Protein AF-A0A3L9YUA4-F1 (afdb_monomer_lite)

Sequence (294 aa):
MTDGPEWPVLHFYLPLYLSSWDAHRQKPPLPSLWTVECVGAMRSTSVVPQFPRMLATTQEGWMIDSESAQEAAKAVQEVAKATQSAIDASREAGGFLAKYLDGPLTQMSALLEDRLKYARSIRLVRLQHRFRQEVQALGTQVPIQPLPVNFAISALEEGSLEDDDELQDLWARLLANTVDASSGVAPRRAHISMIRDMSRMDALIFEAIYGVPDVPSGKAIVTYELPGKAYRADGLEAAEVPEPSEEIVLSLSNLERIGAVAFGSTWSGAEVFKFANKTTAGRELMKAIKRRSI

Foldseek 3Di:
DDDDDDDDDDDDDDDDDDDDDDDDDDDDDDDDDDDDDDDDDDDDDDDDDDDDDDDDDDPPDPPVPVVVVVVVVVVVVVVVVQVVVLVVLLVVLLVVLVVQADDDSVVLSVVSCVLCVPQSSVLLSVLVVLLVVQLVLVPDPFQFHHDYSVLLSLLSSLLSNDPDPLLVLLSSLLVNLCRGPVLPADRDPLLSVLSSLADPQLSLQLCQLLVEDDDPVQFWWFQQCPPPHIDGCVVPDLVRHDDHDPVSVVSQVSCVVSPQWDFDADPVRHTRPRTIGGGPSNVSSCSSRPRRDD

Secondary structure (DSSP, 8-state):
---PPPPP------------------PPPPPP---------------PPPPPP------------HHHHHHHHHHHHHHHHHHHHHHHHHHHHHHHHTTTB-S-HHHHHHHHHHHHTTS-HHHHHHHHHHHHHHHHHT-TTPPBPPBPHHHHHHHHHHHHH---HHHHHHHHHHHHHHHBTTS-PPP-HHHHHHHHT--HHHHHHHHHHHHSPP-TT-PPEE-TTTTT--EE-TT--TTTSPPPPHHHHHHHHHHHHTTSEEEEE-TTS-EEEEEEEE-HHHHHHHHHHPPPP-

pLDDT: mean 72.48, std 24.66, range [28.56, 98.62]

Radius of gyration: 31.35 Å; chains: 1; bounding box: 74×129×55 Å

Structure (mmCIF, N/CA/C/O backbone):
data_AF-A0A3L9YUA4-F1
#
_entry.id   AF-A0A3L9YUA4-F1
#
loop_
_atom_site.group_PDB
_atom_site.id
_atom_site.type_symbol
_atom_site.label_atom_id
_atom_site.label_alt_id
_atom_site.label_comp_id
_atom_site.label_asym_id
_atom_site.label_entity_id
_atom_site.label_seq_id
_atom_site.pdbx_PDB_ins_code
_atom_site.Cartn_x
_atom_site.Cartn_y
_atom_site.Cartn_z
_atom_site.occupancy
_atom_site.B_iso_or_equiv
_atom_site.auth_seq_id
_atom_site.auth_comp_id
_atom_site.auth_asym_id
_atom_site.auth_atom_id
_atom_site.pdbx_PDB_model_num
ATOM 1 N N . MET A 1 1 ? 18.645 -59.429 -0.103 1.00 46.09 1 MET A N 1
ATOM 2 C CA . MET A 1 1 ? 19.477 -58.523 -0.918 1.00 46.09 1 MET A CA 1
ATOM 3 C C . MET A 1 1 ? 18.688 -57.243 -1.054 1.00 46.09 1 MET A C 1
ATOM 5 O O . MET A 1 1 ? 17.647 -57.245 -1.692 1.00 46.09 1 MET A O 1
ATOM 9 N N . THR A 1 2 ? 19.063 -56.256 -0.253 1.00 40.38 2 THR A N 1
ATOM 10 C CA . THR A 1 2 ? 18.333 -55.010 -0.012 1.00 40.38 2 THR A CA 1
ATOM 11 C C . THR A 1 2 ? 19.093 -53.881 -0.692 1.00 40.38 2 THR A C 1
ATOM 13 O O . THR A 1 2 ? 20.134 -53.477 -0.179 1.00 40.38 2 THR A O 1
ATOM 16 N N . ASP A 1 3 ? 18.574 -53.394 -1.815 1.00 48.88 3 ASP A N 1
ATOM 17 C CA . ASP A 1 3 ? 19.078 -52.195 -2.483 1.00 48.88 3 ASP A CA 1
ATOM 18 C C . ASP A 1 3 ? 18.305 -50.985 -1.949 1.00 48.88 3 ASP A C 1
ATOM 20 O O . ASP A 1 3 ? 17.120 -50.797 -2.234 1.00 48.88 3 ASP A O 1
ATOM 24 N N . GLY A 1 4 ? 18.967 -50.209 -1.091 1.00 46.03 4 GLY A N 1
ATOM 25 C CA . GLY A 1 4 ? 18.509 -48.894 -0.652 1.00 46.03 4 GLY A CA 1
ATOM 26 C C . GLY A 1 4 ? 19.091 -47.799 -1.555 1.00 46.03 4 GLY A C 1
ATOM 27 O O . GLY A 1 4 ? 20.197 -47.971 -2.064 1.00 46.03 4 GLY A O 1
ATOM 28 N N . PRO A 1 5 ? 18.384 -46.677 -1.770 1.00 54.69 5 PRO A N 1
ATOM 29 C CA . PRO A 1 5 ? 18.876 -45.604 -2.623 1.00 54.69 5 PRO A CA 1
ATOM 30 C C . PRO A 1 5 ? 19.924 -44.741 -1.904 1.00 54.69 5 PRO A C 1
ATOM 32 O O . PRO A 1 5 ? 19.688 -44.212 -0.815 1.00 54.69 5 PRO A O 1
ATOM 35 N N . GLU A 1 6 ? 21.077 -44.595 -2.555 1.00 42.69 6 GLU A N 1
ATOM 36 C CA . GLU A 1 6 ? 22.160 -43.676 -2.207 1.00 42.69 6 GLU A CA 1
ATOM 37 C C . GLU A 1 6 ? 21.712 -42.216 -2.405 1.00 42.69 6 GLU A C 1
ATOM 39 O O . GLU A 1 6 ? 21.288 -41.820 -3.491 1.00 42.69 6 GLU A O 1
ATOM 44 N N . TRP A 1 7 ? 21.819 -41.400 -1.355 1.00 41.84 7 TRP A N 1
ATOM 45 C CA . TRP A 1 7 ? 21.652 -39.946 -1.434 1.00 41.84 7 TRP A CA 1
ATOM 46 C C . TRP A 1 7 ? 23.029 -39.279 -1.570 1.00 41.84 7 TRP A C 1
ATOM 48 O O . TRP A 1 7 ? 23.915 -39.575 -0.763 1.00 41.84 7 TRP A O 1
ATOM 58 N N . PRO A 1 8 ? 23.240 -38.360 -2.528 1.00 46.00 8 PRO A N 1
ATOM 59 C CA . PRO A 1 8 ? 24.508 -37.659 -2.651 1.00 46.00 8 PRO A CA 1
ATOM 60 C C . PRO A 1 8 ? 24.669 -36.589 -1.562 1.00 46.00 8 PRO A C 1
ATOM 62 O O . PRO A 1 8 ? 23.795 -35.757 -1.316 1.00 46.00 8 PRO A O 1
ATOM 65 N N . VAL A 1 9 ? 25.840 -36.625 -0.929 1.00 36.47 9 VAL A N 1
ATOM 66 C CA . VAL A 1 9 ? 26.338 -35.692 0.084 1.00 36.47 9 VAL A CA 1
ATOM 67 C C . VAL A 1 9 ? 26.533 -34.306 -0.541 1.00 36.47 9 VAL A C 1
ATOM 69 O O . VAL A 1 9 ? 27.437 -34.099 -1.349 1.00 36.47 9 VAL A O 1
ATOM 72 N N . LEU A 1 10 ? 25.699 -33.336 -0.160 1.00 31.31 10 LEU A N 1
ATOM 73 C CA . LEU A 1 10 ? 25.903 -31.923 -0.487 1.00 31.31 10 LEU A CA 1
ATOM 74 C C . LEU A 1 10 ? 26.900 -31.309 0.505 1.00 31.31 10 LEU A C 1
ATOM 76 O O . LEU A 1 10 ? 26.581 -31.055 1.666 1.00 31.31 10 LEU A O 1
ATOM 80 N N . HIS A 1 11 ? 28.120 -31.064 0.030 1.00 37.97 11 HIS A N 1
ATOM 81 C CA . HIS A 1 11 ? 29.124 -30.278 0.738 1.00 37.97 11 HIS A CA 1
ATOM 82 C C . HIS A 1 11 ? 28.725 -28.795 0.752 1.00 37.97 11 HIS A C 1
ATOM 84 O O . HIS A 1 11 ? 28.743 -28.118 -0.274 1.00 37.97 11 HIS A O 1
ATOM 90 N N . PHE A 1 12 ? 28.397 -28.284 1.938 1.00 28.97 12 PHE A N 1
ATOM 91 C CA . PHE A 1 12 ? 28.263 -26.855 2.210 1.00 28.97 12 PHE A CA 1
ATOM 92 C C . PHE A 1 12 ? 29.645 -26.185 2.176 1.00 28.97 12 PHE A C 1
ATOM 94 O O . PHE A 1 12 ? 30.474 -26.423 3.052 1.00 28.97 12 PHE A O 1
ATOM 101 N N . TYR A 1 13 ? 29.880 -25.319 1.189 1.00 31.84 13 TYR A N 1
ATOM 102 C CA . TYR A 1 13 ? 30.984 -24.358 1.199 1.00 31.84 13 TYR A CA 1
ATOM 103 C C . TYR A 1 13 ? 30.470 -23.010 1.722 1.00 31.84 13 TYR A C 1
ATOM 105 O O . TYR A 1 13 ? 29.781 -22.272 1.023 1.00 31.84 13 TYR A O 1
ATOM 113 N N . LEU A 1 14 ? 30.807 -22.707 2.975 1.00 29.69 14 LEU A N 1
ATOM 114 C CA . LEU A 1 14 ? 30.705 -21.387 3.599 1.00 29.69 14 LEU A CA 1
ATOM 115 C C . LEU A 1 14 ? 32.092 -20.729 3.533 1.00 29.69 14 LEU A C 1
ATOM 117 O O . LEU A 1 14 ? 33.033 -21.302 4.087 1.00 29.69 14 LEU A O 1
ATOM 121 N N . PRO A 1 15 ? 32.261 -19.535 2.942 1.00 42.12 15 PRO A N 1
ATOM 122 C CA . PRO A 1 15 ? 33.457 -18.745 3.176 1.00 42.12 15 PRO A CA 1
ATOM 123 C C . PRO A 1 15 ? 33.267 -17.872 4.419 1.00 42.12 15 PRO A C 1
ATOM 125 O O . PRO A 1 15 ? 32.437 -16.965 4.463 1.00 42.12 15 PRO A O 1
ATOM 128 N N . LEU A 1 16 ? 34.092 -18.164 5.421 1.00 34.19 16 LEU A N 1
ATOM 129 C CA . LEU A 1 16 ? 34.500 -17.256 6.486 1.00 34.19 16 LEU A CA 1
ATOM 130 C C . LEU A 1 16 ? 35.050 -15.952 5.885 1.00 34.19 16 LEU A C 1
ATOM 132 O O . LEU A 1 16 ? 36.036 -15.988 5.155 1.00 34.19 16 LEU A O 1
ATOM 136 N N . TYR A 1 17 ? 34.478 -14.807 6.257 1.00 33.66 17 TYR A N 1
ATOM 137 C CA . TYR A 1 17 ? 35.175 -13.520 6.192 1.00 33.66 17 TYR A CA 1
ATOM 138 C C . TYR A 1 17 ? 34.967 -12.768 7.510 1.00 33.66 17 TYR A C 1
ATOM 140 O O . TYR A 1 17 ? 34.009 -12.028 7.711 1.00 33.66 17 TYR A O 1
ATOM 148 N N . LEU A 1 18 ? 35.895 -13.015 8.432 1.00 31.95 18 LEU A N 1
ATOM 149 C CA . LEU A 1 18 ? 36.160 -12.233 9.633 1.00 31.95 18 LEU A CA 1
ATOM 150 C C . LEU A 1 18 ? 37.676 -12.025 9.675 1.00 31.95 18 LEU A C 1
ATOM 152 O O . LEU A 1 18 ? 38.386 -12.936 10.079 1.00 31.95 18 LEU A O 1
ATOM 156 N N . SER A 1 19 ? 38.159 -10.856 9.246 1.00 33.22 19 SER A N 1
ATOM 157 C CA . SER A 1 19 ? 39.359 -10.200 9.800 1.00 33.22 19 SER A CA 1
ATOM 158 C C . SER A 1 19 ? 39.699 -8.922 9.023 1.00 33.22 19 SER A C 1
ATOM 160 O O . SER A 1 19 ? 40.232 -9.000 7.922 1.00 33.22 19 SER A O 1
ATOM 162 N N . SER A 1 20 ? 39.453 -7.758 9.623 1.00 33.34 20 SER A N 1
ATOM 163 C CA . SER A 1 20 ? 40.496 -6.742 9.847 1.00 33.34 20 SER A CA 1
ATOM 164 C C . SER A 1 20 ? 39.894 -5.544 10.583 1.00 33.34 20 SER A C 1
ATOM 166 O O . SER A 1 20 ? 39.144 -4.747 10.022 1.00 33.34 20 SER A O 1
ATOM 168 N N . TRP A 1 21 ? 40.226 -5.467 11.866 1.00 34.72 21 TRP A N 1
ATOM 169 C CA . TRP A 1 21 ? 40.155 -4.273 12.694 1.00 34.72 21 TRP A CA 1
ATOM 170 C C . TRP A 1 21 ? 41.206 -3.230 12.267 1.00 34.72 21 TRP A C 1
ATOM 172 O O . TRP A 1 21 ? 42.283 -3.592 11.802 1.00 34.72 21 TRP A O 1
ATOM 182 N N . ASP A 1 22 ? 40.868 -1.968 12.541 1.00 35.94 22 ASP A N 1
ATOM 183 C CA . ASP A 1 22 ? 41.728 -0.824 12.879 1.00 35.94 22 ASP A CA 1
ATOM 184 C C . ASP A 1 22 ? 42.828 -0.342 11.914 1.00 35.94 22 ASP A C 1
ATOM 186 O O . ASP A 1 22 ? 43.962 -0.805 11.956 1.00 35.94 22 ASP A O 1
ATOM 190 N N . ALA A 1 23 ? 42.548 0.769 11.217 1.00 37.62 23 ALA A N 1
ATOM 191 C CA . ALA A 1 23 ? 43.435 1.942 11.183 1.00 37.62 23 ALA A CA 1
ATOM 192 C C . ALA A 1 23 ? 42.708 3.181 10.615 1.00 37.62 23 ALA A C 1
ATOM 194 O O . ALA A 1 23 ? 41.961 3.086 9.650 1.00 37.62 23 ALA A O 1
ATOM 195 N N . HIS A 1 24 ? 43.009 4.351 11.192 1.00 35.06 24 HIS A N 1
ATOM 196 C CA . HIS A 1 24 ? 42.630 5.716 10.778 1.00 35.06 24 HIS A CA 1
ATOM 197 C C . HIS A 1 24 ? 41.310 6.308 11.305 1.00 35.06 24 HIS A C 1
ATOM 199 O O . HIS A 1 24 ? 40.392 6.663 10.573 1.00 35.06 24 HIS A O 1
ATOM 205 N N . ARG A 1 25 ? 41.312 6.604 12.613 1.00 36.91 25 ARG A N 1
ATOM 206 C CA . ARG A 1 25 ? 40.636 7.796 13.150 1.00 36.91 25 ARG A CA 1
ATOM 207 C C . ARG A 1 25 ? 41.447 9.048 12.794 1.00 36.91 25 ARG A C 1
ATOM 209 O O . ARG A 1 25 ? 42.519 9.255 13.357 1.00 36.91 25 ARG A O 1
ATOM 216 N N . GLN A 1 26 ? 40.902 9.924 11.957 1.00 41.56 26 GLN A N 1
ATOM 217 C CA . GLN A 1 26 ? 41.213 11.356 11.978 1.00 41.56 26 GLN A CA 1
ATOM 218 C C . GLN A 1 26 ? 39.897 12.114 12.165 1.00 41.56 26 GLN A C 1
ATOM 220 O O . GLN A 1 26 ? 39.004 12.057 11.326 1.00 41.56 26 GLN A O 1
ATOM 225 N N . LYS A 1 27 ? 39.750 12.761 13.327 1.00 42.50 27 LYS A N 1
ATOM 226 C CA . LYS A 1 27 ? 38.631 13.661 13.626 1.00 42.50 27 LYS A CA 1
ATOM 227 C C . LYS A 1 27 ? 38.870 14.992 12.897 1.00 42.50 27 LYS A C 1
ATOM 229 O O . LYS A 1 27 ? 39.965 15.533 13.055 1.00 42.50 27 LYS A O 1
ATOM 234 N N . PRO A 1 28 ? 37.893 15.551 12.168 1.00 52.03 28 PRO A N 1
ATOM 235 C CA . PRO A 1 28 ? 37.999 16.920 11.679 1.00 52.03 28 PRO A CA 1
ATOM 236 C C . PRO A 1 28 ? 37.838 17.930 12.837 1.00 52.03 28 PRO A C 1
ATOM 238 O O . PRO A 1 28 ? 37.145 17.632 13.817 1.00 52.03 28 PRO A O 1
ATOM 241 N N . PRO A 1 29 ? 38.477 19.112 12.758 1.00 49.66 29 PRO A N 1
ATOM 242 C CA . PRO A 1 29 ? 38.375 20.145 13.781 1.00 49.66 29 PRO A CA 1
ATOM 243 C C . PRO A 1 29 ? 37.014 20.856 13.722 1.00 49.66 29 PRO A C 1
ATOM 245 O O . PRO A 1 29 ? 36.466 21.104 12.650 1.00 49.66 29 PRO A O 1
ATOM 248 N N . LEU A 1 30 ? 36.483 21.195 14.898 1.00 41.34 30 LEU A N 1
ATOM 249 C CA . LEU A 1 30 ? 35.296 22.037 15.066 1.00 41.34 30 LEU A CA 1
ATOM 250 C C . LEU A 1 30 ? 35.597 23.475 14.602 1.00 41.34 30 LEU A C 1
ATOM 252 O O . LEU A 1 30 ? 36.628 24.017 15.008 1.00 41.34 30 LEU A O 1
ATOM 256 N N . PRO A 1 31 ? 34.713 24.130 13.826 1.00 42.62 31 PRO A N 1
ATOM 257 C CA . PRO A 1 31 ? 34.852 25.546 13.538 1.00 42.62 31 PRO A CA 1
ATOM 258 C C . PRO A 1 31 ? 34.371 26.403 14.713 1.00 42.62 31 PRO A C 1
ATOM 260 O O . PRO A 1 31 ? 33.298 26.201 15.284 1.00 42.62 31 PRO A O 1
ATOM 263 N N . SER A 1 32 ? 35.213 27.372 15.051 1.00 42.38 32 SER A N 1
ATOM 264 C CA . SER A 1 32 ? 35.021 28.414 16.047 1.00 42.38 32 SER A CA 1
ATOM 265 C C . SER A 1 32 ? 33.935 29.421 15.663 1.00 42.38 32 SER A C 1
ATOM 267 O O . SER A 1 32 ? 33.800 29.819 14.507 1.00 42.38 32 SER A O 1
ATOM 269 N N . LEU A 1 33 ? 33.237 29.858 16.708 1.00 30.78 33 LEU A N 1
ATOM 270 C CA . LEU A 1 33 ? 32.364 31.020 16.844 1.00 30.78 33 LEU A CA 1
ATOM 271 C C . LEU A 1 33 ? 32.731 32.213 15.943 1.00 30.78 33 LEU A C 1
ATOM 273 O O . LEU A 1 33 ? 33.839 32.739 16.027 1.00 30.78 33 LEU A O 1
ATOM 277 N N . TRP A 1 34 ? 31.741 32.698 15.191 1.00 33.19 34 TRP A N 1
ATOM 278 C CA . TRP A 1 34 ? 31.674 34.076 14.710 1.00 33.19 34 TRP A CA 1
ATOM 279 C C . TRP A 1 34 ? 30.457 34.765 15.327 1.00 33.19 34 TRP A C 1
ATOM 281 O O . TRP A 1 34 ? 29.312 34.374 15.115 1.00 33.19 34 TRP A O 1
ATOM 291 N N . THR A 1 35 ? 30.751 35.790 16.115 1.00 35.25 35 THR A N 1
ATOM 292 C CA . THR A 1 35 ? 29.876 36.883 16.541 1.00 35.25 35 THR A CA 1
ATOM 293 C C . THR A 1 35 ? 29.859 37.982 15.479 1.00 35.25 35 THR A C 1
ATOM 295 O O . THR A 1 35 ? 30.933 38.435 15.094 1.00 35.25 35 THR A O 1
ATOM 298 N N . VAL A 1 36 ? 28.669 38.451 15.091 1.00 35.06 36 VAL A N 1
ATOM 299 C CA . VAL A 1 36 ? 28.359 39.779 14.507 1.00 35.06 36 VAL A CA 1
ATOM 300 C C . VAL A 1 36 ? 26.915 40.074 14.974 1.00 35.06 36 VAL A C 1
ATOM 302 O O . VAL A 1 36 ? 26.052 39.218 14.803 1.00 35.06 36 VAL A O 1
ATOM 305 N N . GLU A 1 37 ? 26.674 41.032 15.884 1.00 30.61 37 GLU A N 1
ATOM 306 C CA . GLU A 1 37 ? 26.203 42.413 15.598 1.00 30.61 37 GLU A CA 1
ATOM 307 C C . GLU A 1 37 ? 24.999 42.445 14.617 1.00 30.61 37 GLU A C 1
ATOM 309 O O . GLU A 1 37 ? 25.023 41.789 13.590 1.00 30.61 37 GLU A O 1
ATOM 314 N N . CYS A 1 38 ? 23.892 43.177 14.777 1.00 29.09 38 CYS A N 1
ATOM 315 C CA . CYS A 1 38 ? 23.591 44.379 15.545 1.00 29.09 38 CYS A CA 1
ATOM 316 C C . CYS A 1 38 ? 22.083 44.732 15.373 1.00 29.09 38 CYS A C 1
ATOM 318 O O . CYS A 1 38 ? 21.523 44.447 14.320 1.00 29.09 38 CYS A O 1
ATOM 320 N N . VAL A 1 39 ? 21.508 45.468 16.346 1.00 32.38 39 VAL A N 1
ATOM 321 C CA . VAL A 1 39 ? 20.426 46.491 16.204 1.00 32.38 39 VAL A CA 1
ATOM 322 C C . VAL A 1 39 ? 18.988 45.997 15.889 1.00 32.38 39 VAL A C 1
ATOM 324 O O . VAL A 1 39 ? 18.762 45.217 14.985 1.00 32.38 39 VAL A O 1
ATOM 327 N N . GLY A 1 40 ? 17.914 46.448 16.547 1.00 33.66 40 GLY A N 1
ATOM 328 C CA . GLY A 1 40 ? 17.774 47.473 17.573 1.00 33.66 40 GLY A CA 1
ATOM 329 C C . GLY A 1 40 ? 16.312 47.695 17.995 1.00 33.66 40 GLY A C 1
ATOM 330 O O . GLY A 1 40 ? 15.373 47.474 17.241 1.00 33.66 40 GLY A O 1
ATOM 331 N N . ALA A 1 41 ? 16.189 48.119 19.251 1.00 34.44 41 ALA A N 1
ATOM 332 C CA . ALA A 1 41 ? 15.201 49.007 19.861 1.00 34.44 41 ALA A CA 1
ATOM 333 C C . ALA A 1 41 ? 13.820 49.213 19.196 1.00 34.44 41 ALA A C 1
ATOM 335 O O . ALA A 1 41 ? 13.701 49.912 18.194 1.00 34.44 41 ALA A O 1
ATOM 336 N N . MET A 1 42 ? 12.756 48.867 19.929 1.00 32.09 42 MET A N 1
ATOM 337 C CA . MET A 1 42 ? 11.555 49.708 19.966 1.00 32.09 42 MET A CA 1
ATOM 338 C C . MET A 1 42 ? 11.195 50.045 21.409 1.00 32.09 42 MET A C 1
ATOM 340 O O . MET A 1 42 ? 10.937 49.185 22.248 1.00 32.09 42 MET A O 1
ATOM 344 N N . ARG A 1 43 ? 11.278 51.348 21.684 1.00 37.62 43 ARG A N 1
ATOM 345 C CA . ARG A 1 43 ? 10.997 51.993 22.957 1.00 37.62 43 ARG A CA 1
ATOM 346 C C . ARG A 1 43 ? 9.497 52.195 23.133 1.00 37.62 43 ARG A C 1
ATOM 348 O O . 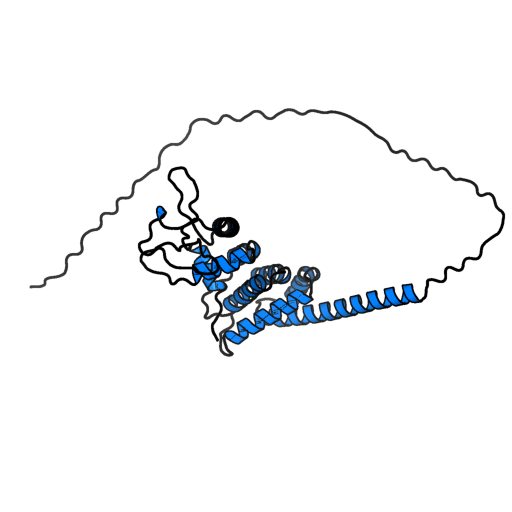ARG A 1 43 ? 8.793 52.602 22.217 1.00 37.62 43 ARG A O 1
ATOM 355 N N . SER A 1 44 ? 9.089 52.022 24.382 1.00 39.19 44 SER A N 1
ATOM 356 C CA . SER A 1 44 ? 7.967 52.694 25.028 1.00 39.19 44 SER A CA 1
ATOM 357 C C . SER A 1 44 ? 8.007 54.207 24.780 1.00 39.19 44 SER A C 1
ATOM 359 O O . SER A 1 44 ? 8.983 54.853 25.166 1.00 39.19 44 SER A O 1
ATOM 361 N N . THR A 1 45 ? 6.913 54.773 24.273 1.00 39.22 45 THR A N 1
ATOM 362 C CA . THR A 1 45 ? 6.512 56.155 24.569 1.00 39.22 45 THR A CA 1
ATOM 363 C C . THR A 1 45 ? 4.993 56.261 24.584 1.00 39.22 45 THR A C 1
ATOM 365 O O . THR A 1 45 ? 4.326 56.158 23.558 1.00 39.22 45 THR A O 1
ATOM 368 N N . SER A 1 46 ? 4.473 56.492 25.784 1.00 40.59 46 SER A N 1
ATOM 369 C CA . SER A 1 46 ? 3.167 57.067 26.073 1.00 40.59 46 SER A CA 1
ATOM 370 C C . SER A 1 46 ? 3.050 58.463 25.461 1.00 40.59 46 SER A C 1
ATOM 372 O O . SER A 1 46 ? 3.807 59.357 25.839 1.00 40.59 46 SER A O 1
ATOM 374 N N . VAL A 1 47 ? 2.079 58.674 24.575 1.00 42.19 47 VAL A N 1
ATOM 375 C CA . VAL A 1 47 ? 1.618 60.014 24.198 1.00 42.19 47 VAL A CA 1
ATOM 376 C C . VAL A 1 47 ? 0.095 59.997 24.157 1.00 42.19 47 VAL A C 1
ATOM 378 O O . VAL A 1 47 ? -0.516 59.306 23.349 1.00 42.19 47 VAL A O 1
ATOM 381 N N . VAL A 1 48 ? -0.493 60.754 25.078 1.00 45.78 48 VAL A N 1
ATOM 382 C CA . VAL A 1 48 ? -1.906 61.135 25.116 1.00 45.78 48 VAL A CA 1
ATOM 383 C C . VAL A 1 48 ? -2.097 62.309 24.153 1.00 45.78 48 VAL A C 1
ATOM 385 O O . VAL A 1 48 ? -1.404 63.313 24.326 1.00 45.78 48 VAL A O 1
ATOM 388 N N . PRO A 1 49 ? -3.045 62.260 23.202 1.00 42.91 49 PRO A N 1
ATOM 389 C CA . PRO A 1 49 ? -3.521 63.463 22.536 1.00 42.91 49 PRO A CA 1
ATOM 390 C C . PRO A 1 49 ? -4.882 63.889 23.093 1.00 42.91 49 PRO A C 1
ATOM 392 O O . PRO A 1 49 ? -5.830 63.110 23.183 1.00 42.91 49 PRO A O 1
ATOM 395 N N . GLN A 1 50 ? -4.947 65.165 23.459 1.00 41.06 50 GLN A N 1
ATOM 396 C CA . GLN A 1 50 ? -6.150 65.902 23.819 1.00 41.06 50 GLN A CA 1
ATOM 397 C C . GLN A 1 50 ? -7.142 65.958 22.648 1.00 41.06 50 GLN A C 1
ATOM 399 O O . GLN A 1 50 ? -6.778 66.277 21.519 1.00 41.06 50 GLN A O 1
ATOM 404 N N . PHE A 1 51 ? -8.414 65.711 22.959 1.00 31.27 51 PHE A N 1
ATOM 405 C CA . PHE A 1 51 ? -9.562 65.989 22.097 1.00 31.27 51 PHE A CA 1
ATOM 406 C C . PHE A 1 51 ? -9.816 67.497 21.963 1.00 31.27 51 PHE A C 1
ATOM 408 O O . PHE A 1 51 ? -9.919 68.183 22.984 1.00 31.27 51 PHE A O 1
ATOM 415 N N . PRO A 1 52 ? -10.125 67.984 20.752 1.00 48.50 52 PRO A N 1
ATOM 416 C CA . PRO A 1 52 ? -11.031 69.104 20.561 1.00 48.50 52 PRO A CA 1
ATOM 417 C C . PRO A 1 52 ? -12.443 68.596 20.233 1.00 48.50 52 PRO A C 1
ATOM 419 O O . PRO A 1 52 ? -12.651 67.735 19.380 1.00 48.50 52 PRO A O 1
ATOM 422 N N . ARG A 1 53 ? -13.419 69.158 20.947 1.00 39.25 53 ARG A N 1
ATOM 423 C CA . ARG A 1 53 ? -14.862 69.060 20.694 1.00 39.25 53 ARG A CA 1
ATOM 424 C C . ARG A 1 53 ? -15.251 69.836 19.426 1.00 39.25 53 ARG A C 1
ATOM 426 O O . ARG A 1 53 ? -14.645 70.868 19.159 1.00 39.25 53 ARG A O 1
ATOM 433 N N . MET A 1 54 ? -16.401 69.430 18.860 1.00 35.19 54 MET A N 1
ATOM 434 C CA . MET A 1 54 ? -17.328 70.186 17.984 1.00 35.19 54 MET A CA 1
ATOM 435 C C . MET A 1 54 ? -16.973 70.210 16.477 1.00 35.19 54 MET A C 1
ATOM 437 O O . MET A 1 54 ? -15.857 70.558 16.136 1.00 35.19 54 MET A O 1
ATOM 441 N N . LEU A 1 55 ? -17.838 69.872 15.502 1.00 35.75 55 LEU A N 1
ATOM 442 C CA . LEU A 1 55 ? -19.308 69.759 15.409 1.00 35.75 55 LEU A CA 1
ATOM 443 C C . LEU A 1 55 ? -19.732 68.836 14.239 1.00 35.75 55 LEU A C 1
ATOM 445 O O . LEU A 1 55 ? -19.088 68.857 13.201 1.00 35.75 55 LEU A O 1
ATOM 449 N N . ALA A 1 56 ? -20.875 68.164 14.439 1.00 41.38 56 ALA A N 1
ATOM 450 C CA . ALA A 1 56 ? -21.968 67.832 13.505 1.00 41.38 56 ALA A CA 1
ATOM 451 C C . ALA A 1 56 ? -21.708 67.131 12.149 1.00 41.38 56 ALA A C 1
ATOM 453 O O . ALA A 1 56 ? -20.800 67.474 11.401 1.00 41.38 56 ALA A O 1
ATOM 454 N N . THR A 1 57 ? -22.699 66.297 11.778 1.00 39.75 57 THR A N 1
ATOM 455 C CA . THR A 1 57 ? -22.893 65.550 10.506 1.00 39.75 57 THR A CA 1
ATOM 456 C C . THR A 1 57 ? -22.087 64.240 10.490 1.00 39.75 57 THR A C 1
ATOM 458 O O . THR A 1 57 ? -20.879 64.277 10.629 1.00 39.75 57 THR A O 1
ATOM 461 N N . THR A 1 58 ? -22.640 63.025 10.455 1.00 38.22 58 THR A N 1
ATOM 462 C CA . THR A 1 58 ? -23.862 62.500 9.829 1.00 38.22 58 THR A CA 1
ATOM 463 C C . THR A 1 58 ? -24.318 61.280 10.641 1.00 38.22 58 THR A C 1
ATOM 465 O O . THR A 1 58 ? -23.502 60.470 11.074 1.00 38.22 58 THR A O 1
ATOM 468 N N . GLN A 1 59 ? -25.621 61.147 10.870 1.00 41.09 59 GLN A N 1
ATOM 469 C CA . GLN A 1 59 ? -26.229 59.985 11.511 1.00 41.09 59 GLN A CA 1
ATOM 470 C C . GLN A 1 59 ? -26.347 58.855 10.473 1.00 41.09 59 GLN A C 1
ATOM 472 O O . GLN A 1 59 ? -27.426 58.603 9.949 1.00 41.09 59 GLN A O 1
ATOM 477 N N . GLU A 1 60 ? -25.233 58.205 10.129 1.00 35.69 60 GLU A N 1
ATOM 478 C CA . GLU A 1 60 ? -25.268 56.932 9.403 1.00 35.69 60 GLU A CA 1
ATOM 479 C C . GLU A 1 60 ? -25.519 55.827 10.425 1.00 35.69 60 GLU A C 1
ATOM 481 O O . GLU A 1 60 ? -24.647 55.419 11.196 1.00 35.69 60 GLU A O 1
ATOM 486 N N . GLY A 1 61 ? -26.785 55.418 10.497 1.00 36.91 61 GLY A N 1
ATOM 487 C CA . GLY A 1 61 ? -27.181 54.237 11.233 1.00 36.91 61 GLY A CA 1
ATOM 488 C C . GLY A 1 61 ? -26.372 53.052 10.727 1.00 36.91 61 GLY A C 1
ATOM 489 O O . GLY A 1 61 ? -26.465 52.691 9.558 1.00 36.91 61 GLY A O 1
ATOM 490 N N . TRP A 1 62 ? -25.618 52.427 11.628 1.00 39.84 62 TRP A N 1
ATOM 491 C CA . TRP A 1 62 ? -25.117 51.070 11.451 1.00 39.84 62 TRP A CA 1
ATOM 492 C C . TRP A 1 62 ? -26.315 50.123 11.525 1.00 39.84 62 TRP A C 1
ATOM 494 O O . TRP A 1 62 ? -26.536 49.415 12.506 1.00 39.84 62 TRP A O 1
ATOM 504 N N . MET A 1 63 ? -27.148 50.178 10.490 1.00 38.59 63 MET A N 1
ATOM 505 C CA . MET A 1 63 ? -28.028 49.093 10.124 1.00 38.59 63 MET A CA 1
ATOM 506 C C . MET A 1 63 ? -27.067 48.005 9.659 1.00 38.59 63 MET A C 1
ATOM 508 O O . MET A 1 63 ? -26.533 48.065 8.558 1.00 38.59 63 MET A O 1
ATOM 512 N N . ILE A 1 64 ? -26.735 47.072 10.554 1.00 45.62 64 ILE A N 1
ATOM 513 C CA . ILE A 1 64 ? -26.185 45.788 10.126 1.00 45.62 64 ILE A CA 1
ATOM 514 C C . ILE A 1 64 ? -27.221 45.272 9.136 1.00 45.62 64 ILE A C 1
ATOM 516 O O . ILE A 1 64 ? -28.339 44.964 9.558 1.00 45.62 64 ILE A O 1
ATOM 520 N N . ASP A 1 65 ? -26.893 45.292 7.841 1.00 47.06 65 ASP A N 1
ATOM 521 C CA . ASP A 1 65 ? -27.797 44.838 6.793 1.00 47.06 65 ASP A CA 1
ATOM 522 C C . ASP A 1 65 ? -28.315 43.474 7.220 1.00 47.06 65 ASP A C 1
ATOM 524 O O . ASP A 1 65 ? -27.543 42.527 7.400 1.00 47.06 65 ASP A O 1
ATOM 528 N N . SER A 1 66 ? -29.621 43.397 7.474 1.00 52.91 66 SER A N 1
ATOM 529 C CA . SER A 1 66 ? -30.248 42.185 8.002 1.00 52.91 66 SER A CA 1
ATOM 530 C C . SER A 1 66 ? -30.025 40.986 7.075 1.00 52.91 66 SER A C 1
ATOM 532 O O . SER A 1 66 ? -30.029 39.855 7.547 1.00 52.91 66 SER A O 1
ATOM 534 N N . GLU A 1 67 ? -29.721 41.236 5.797 1.00 53.97 67 GLU A N 1
ATOM 535 C CA . GLU A 1 67 ? -29.250 40.244 4.831 1.00 53.97 67 GLU A CA 1
ATOM 536 C C . GLU A 1 67 ? -27.860 39.698 5.186 1.00 53.97 67 GLU A C 1
ATOM 538 O O . GLU A 1 67 ? -27.716 38.487 5.300 1.00 53.97 67 GLU A O 1
ATOM 543 N N . SER A 1 68 ? -26.865 40.541 5.494 1.00 46.44 68 SER A N 1
ATOM 544 C CA . SER A 1 68 ? -25.528 40.086 5.925 1.00 46.44 68 SER A CA 1
ATOM 545 C C . SER A 1 68 ? -25.566 39.290 7.240 1.00 46.44 68 SER A C 1
ATOM 547 O O . SER A 1 68 ? -24.866 38.287 7.395 1.00 46.44 68 SER A O 1
ATOM 549 N N . ALA A 1 69 ? -26.448 39.674 8.170 1.00 41.25 69 ALA A N 1
ATOM 550 C CA . ALA A 1 69 ? -26.678 38.938 9.412 1.00 41.25 69 ALA A CA 1
ATOM 551 C C . ALA A 1 69 ? -27.435 37.615 9.179 1.00 41.25 69 ALA A C 1
ATOM 553 O O . ALA A 1 69 ? -27.143 36.617 9.839 1.00 41.25 69 ALA A O 1
ATOM 554 N N . GLN A 1 70 ? -28.378 37.575 8.231 1.00 46.78 70 GLN A N 1
ATOM 555 C CA . GLN A 1 70 ? -29.095 36.355 7.846 1.00 46.78 70 GLN A CA 1
ATOM 556 C C . GLN A 1 70 ? -28.218 35.384 7.050 1.00 46.78 70 GLN A C 1
ATOM 558 O O . GLN A 1 70 ? -28.333 34.174 7.236 1.00 46.78 70 GLN A O 1
ATOM 563 N N . GLU A 1 71 ? -27.328 35.880 6.194 1.00 46.94 71 GLU A N 1
ATOM 564 C CA . GLU A 1 71 ? -26.364 35.064 5.456 1.00 46.94 71 GLU A CA 1
ATOM 565 C C . GLU A 1 71 ? -25.298 34.484 6.386 1.00 46.94 71 GLU A C 1
ATOM 567 O O . GLU A 1 71 ? -25.020 33.285 6.323 1.00 46.94 71 GLU A O 1
ATOM 572 N N . ALA A 1 72 ? -24.793 35.276 7.339 1.00 32.31 72 ALA A N 1
ATOM 573 C CA . ALA A 1 72 ? -23.921 34.780 8.400 1.00 32.31 72 ALA A CA 1
ATOM 574 C C . ALA A 1 72 ? -24.631 33.735 9.281 1.00 32.31 72 ALA A C 1
ATOM 576 O O . ALA A 1 72 ? -24.048 32.699 9.599 1.00 32.31 72 ALA A O 1
ATOM 577 N N . ALA A 1 73 ? -25.906 33.947 9.627 1.00 32.06 73 ALA A N 1
ATOM 578 C CA . ALA A 1 73 ? -26.694 32.981 10.392 1.00 32.06 73 ALA A CA 1
ATOM 579 C C . ALA A 1 73 ? -26.953 31.678 9.614 1.00 32.06 73 ALA A C 1
ATOM 581 O O . ALA A 1 73 ? -26.871 30.604 10.205 1.00 32.06 73 ALA A O 1
ATOM 582 N N . LYS A 1 74 ? -27.197 31.739 8.297 1.00 39.06 74 LYS A N 1
ATOM 583 C CA . LYS A 1 74 ? -27.316 30.551 7.429 1.00 39.06 74 LYS A CA 1
ATOM 584 C C . LYS A 1 74 ? -25.989 29.806 7.301 1.00 39.06 74 LYS A C 1
ATOM 586 O O . LYS A 1 74 ? -25.976 28.584 7.411 1.00 39.06 74 LYS A O 1
ATOM 591 N N . ALA A 1 75 ? -24.874 30.520 7.148 1.00 30.95 75 ALA A N 1
ATOM 592 C CA . ALA A 1 75 ? -23.543 29.919 7.119 1.00 30.95 75 ALA A CA 1
ATOM 593 C C . ALA A 1 75 ? -23.202 29.235 8.455 1.00 30.95 75 ALA A C 1
ATOM 595 O O . ALA A 1 75 ? -22.741 28.097 8.464 1.00 30.95 75 ALA A O 1
ATOM 596 N N . VAL A 1 76 ? -23.513 29.868 9.591 1.00 28.73 76 VAL A N 1
ATOM 597 C CA . VAL A 1 76 ? -23.346 29.277 10.930 1.00 28.73 76 VAL A CA 1
ATOM 598 C C . VAL A 1 76 ? -24.306 28.106 11.156 1.00 28.73 76 VAL A C 1
ATOM 600 O O . VAL A 1 76 ? -23.920 27.129 11.786 1.00 28.73 76 VAL A O 1
ATOM 603 N N . GLN A 1 77 ? -25.526 28.147 10.617 1.00 29.06 77 GLN A N 1
ATOM 604 C CA . GLN A 1 77 ? -26.501 27.059 10.719 1.00 29.06 77 GLN A CA 1
ATOM 605 C C . GLN A 1 77 ? -26.094 25.834 9.887 1.00 29.06 77 GLN A C 1
ATOM 607 O O . GLN A 1 77 ? -26.255 24.707 10.354 1.00 29.06 77 GLN A O 1
ATOM 612 N N . GLU A 1 78 ? -25.528 26.026 8.695 1.00 38.34 78 GLU A N 1
ATOM 613 C CA . GLU A 1 78 ? -24.979 24.935 7.881 1.00 38.34 78 GLU A CA 1
ATOM 614 C C . GLU A 1 78 ? -23.676 24.382 8.480 1.00 38.34 78 GLU A C 1
ATOM 616 O O . GLU A 1 78 ? -23.495 23.166 8.536 1.00 38.34 78 GLU A O 1
ATOM 621 N N . VAL A 1 79 ? -22.828 25.235 9.069 1.00 30.41 79 VAL A N 1
ATOM 622 C CA . VAL A 1 79 ? -21.670 24.802 9.871 1.00 30.41 79 VAL A CA 1
ATOM 623 C C . VAL A 1 79 ? -22.115 24.053 11.134 1.00 30.41 79 VAL A C 1
ATOM 625 O O . VAL A 1 79 ? -21.507 23.046 11.487 1.00 30.41 79 VAL A O 1
ATOM 628 N N . ALA A 1 80 ? -23.203 24.459 11.791 1.00 28.56 80 ALA A N 1
ATOM 629 C CA . ALA A 1 80 ? -23.749 23.785 12.969 1.00 28.56 80 ALA A CA 1
ATOM 630 C C . ALA A 1 80 ? -24.398 22.435 12.623 1.00 28.56 80 ALA A C 1
ATOM 632 O O . ALA A 1 80 ? -24.200 21.469 13.355 1.00 28.56 80 ALA A O 1
ATOM 633 N N . LYS A 1 81 ? -25.101 22.316 11.486 1.00 39.62 81 LYS A N 1
ATOM 634 C CA . LYS A 1 81 ? -25.609 21.028 10.973 1.00 39.62 81 LYS A CA 1
ATOM 635 C C . LYS A 1 81 ? -24.479 20.102 10.531 1.00 39.62 81 LYS A C 1
ATOM 637 O O . LYS A 1 81 ? -24.543 18.905 10.808 1.00 39.62 81 LYS A O 1
ATOM 642 N N . ALA A 1 82 ? -23.437 20.640 9.897 1.00 35.88 82 ALA A N 1
ATOM 643 C CA . ALA A 1 82 ? -22.234 19.888 9.557 1.00 35.88 82 ALA A CA 1
ATOM 644 C C . ALA A 1 82 ? -21.488 19.433 10.821 1.00 35.88 82 ALA A C 1
ATOM 646 O O . ALA A 1 82 ? -21.024 18.301 10.871 1.00 35.88 82 ALA A O 1
ATOM 647 N N . THR A 1 83 ? -21.448 20.264 11.868 1.00 32.84 83 THR A N 1
ATOM 648 C CA . THR A 1 83 ? -20.848 19.930 13.171 1.00 32.84 83 THR A CA 1
ATOM 649 C C . THR A 1 83 ? -21.673 18.881 13.918 1.00 32.84 83 THR A C 1
ATOM 651 O O . THR A 1 83 ? -21.111 17.926 14.440 1.00 32.84 83 THR A O 1
ATOM 654 N N . GLN A 1 84 ? -23.003 18.987 13.916 1.00 40.28 84 GLN A N 1
ATOM 655 C CA . GLN A 1 84 ? -23.885 17.986 14.520 1.00 40.28 84 GLN A CA 1
ATOM 656 C C . GLN A 1 84 ? -23.789 16.644 13.780 1.00 40.28 84 GLN A C 1
ATOM 658 O O . GLN A 1 84 ? -23.574 15.612 14.407 1.00 40.28 84 GLN A O 1
ATOM 663 N N . SER A 1 85 ? -23.822 16.668 12.443 1.00 52.47 85 SER A N 1
ATOM 664 C CA . SER A 1 85 ? -23.627 15.467 11.617 1.00 52.47 85 SER A CA 1
ATOM 665 C C . SER A 1 85 ? -22.229 14.875 11.807 1.00 52.47 85 SER A C 1
ATOM 667 O O . SER A 1 85 ? -22.073 13.661 11.794 1.00 52.47 85 SER A O 1
ATOM 669 N N . ALA A 1 86 ? -21.212 15.714 12.031 1.00 39.50 86 ALA A N 1
ATOM 670 C CA . ALA A 1 86 ? -19.853 15.283 12.341 1.00 39.50 86 ALA A CA 1
ATOM 671 C C . ALA A 1 86 ? -19.747 14.588 13.704 1.00 39.50 86 ALA A C 1
ATOM 673 O O . ALA A 1 86 ? -19.020 13.601 13.826 1.00 39.50 86 ALA A O 1
ATOM 674 N N . ILE A 1 87 ? -20.464 15.088 14.711 1.00 48.88 87 ILE A N 1
ATOM 675 C CA . ILE A 1 87 ? -20.515 14.502 16.055 1.00 48.88 87 ILE A CA 1
ATOM 676 C C . ILE A 1 87 ? -21.261 13.165 16.015 1.00 48.88 87 ILE A C 1
ATOM 678 O O . ILE A 1 87 ? -20.768 12.174 16.553 1.00 48.88 87 ILE A O 1
ATOM 682 N N . ASP A 1 88 ? -22.399 13.105 15.322 1.00 55.53 88 ASP A N 1
ATOM 683 C CA . ASP A 1 88 ? -23.197 11.882 15.195 1.00 55.53 88 ASP A CA 1
ATOM 684 C C . ASP A 1 88 ? -22.457 10.808 14.376 1.00 55.53 88 ASP A C 1
ATOM 686 O O . ASP A 1 88 ? -22.388 9.652 14.794 1.00 55.53 88 ASP A O 1
ATOM 690 N N . ALA A 1 89 ? -21.786 11.206 13.290 1.00 51.91 89 ALA A N 1
ATOM 691 C CA . ALA A 1 89 ? -20.888 10.355 12.509 1.00 51.91 89 ALA A CA 1
ATOM 692 C C . ALA A 1 89 ? -19.719 9.803 13.334 1.00 51.91 89 ALA A C 1
ATOM 694 O O . ALA A 1 89 ? -19.423 8.611 13.281 1.00 51.91 89 ALA A O 1
ATOM 695 N N . SER A 1 90 ? -19.059 10.657 14.122 1.00 51.62 90 SER A N 1
ATOM 696 C CA . SER A 1 90 ? -17.944 10.248 14.986 1.00 51.62 90 SER A CA 1
ATOM 697 C C . SER A 1 90 ? -18.405 9.276 16.074 1.00 51.62 90 SER A C 1
ATOM 699 O O . SER A 1 90 ? -17.711 8.304 16.374 1.00 51.62 90 SER A O 1
ATOM 701 N N . ARG A 1 91 ? -19.606 9.483 16.629 1.00 60.09 91 ARG A N 1
ATOM 702 C CA . ARG A 1 91 ? -20.208 8.586 17.623 1.00 60.09 91 ARG A CA 1
ATOM 703 C C . ARG A 1 91 ? -20.613 7.239 17.006 1.00 60.09 91 ARG A C 1
ATOM 705 O O . ARG A 1 91 ? -20.368 6.203 17.625 1.00 60.09 91 ARG A O 1
ATOM 712 N N . GLU A 1 92 ? -21.166 7.225 15.791 1.00 60.59 92 GLU A N 1
ATOM 713 C CA . GLU A 1 92 ? -21.488 5.989 15.056 1.00 60.59 92 GLU A CA 1
ATOM 714 C C . GLU A 1 92 ? -20.219 5.220 14.641 1.00 60.59 92 GLU A C 1
ATOM 716 O O . GLU A 1 92 ? -20.154 3.995 14.782 1.00 60.59 92 GLU A O 1
ATOM 721 N N . ALA A 1 93 ? -19.183 5.923 14.177 1.00 55.69 93 ALA A N 1
ATOM 722 C CA . ALA A 1 93 ? -17.877 5.347 13.866 1.00 55.69 93 ALA A CA 1
ATOM 723 C C . ALA A 1 93 ? -17.212 4.747 15.113 1.00 55.69 93 ALA A C 1
ATOM 725 O O . ALA A 1 93 ? -16.808 3.583 15.093 1.00 55.69 93 ALA A O 1
ATOM 726 N N . GLY A 1 94 ? -17.181 5.488 16.224 1.00 60.41 94 GLY A N 1
ATOM 727 C CA . GLY A 1 94 ? -16.627 5.023 17.497 1.00 60.41 94 GLY A CA 1
ATOM 728 C C . GLY A 1 94 ? -17.354 3.795 18.056 1.00 60.41 94 GLY A C 1
ATOM 729 O O . GLY A 1 94 ? -16.712 2.811 18.425 1.00 60.41 94 GLY A O 1
ATOM 730 N N . GLY A 1 95 ? -18.693 3.797 18.051 1.00 65.25 95 GLY A N 1
ATOM 731 C CA . GLY A 1 95 ? -19.500 2.660 18.516 1.00 65.25 95 GLY A CA 1
ATOM 732 C C . GLY A 1 95 ? -19.398 1.414 17.628 1.00 65.25 95 GLY A C 1
ATOM 733 O O . GLY A 1 95 ? -19.587 0.290 18.091 1.00 65.25 95 GLY A O 1
ATOM 734 N N . PHE A 1 96 ? -19.075 1.589 16.351 1.00 64.56 96 PHE A N 1
ATOM 735 C CA . PHE A 1 96 ? -18.831 0.487 15.430 1.00 64.56 96 PHE A CA 1
ATOM 736 C C . PHE A 1 96 ? -17.446 -0.137 15.636 1.00 64.56 96 PHE A C 1
ATOM 738 O O . PHE A 1 96 ? -17.333 -1.358 15.727 1.00 64.56 96 PHE A O 1
ATOM 745 N N . LEU A 1 97 ? -16.408 0.691 15.769 1.00 65.00 97 LEU A N 1
ATOM 746 C CA . LEU A 1 97 ? -15.031 0.244 15.990 1.00 65.00 97 LEU A CA 1
ATOM 747 C C . LEU A 1 97 ? -14.844 -0.447 17.340 1.00 65.00 97 LEU A C 1
ATOM 749 O O . LEU A 1 97 ? -14.081 -1.400 17.436 1.00 65.00 97 LEU A O 1
ATOM 753 N N . ALA A 1 98 ? -15.615 -0.044 18.349 1.00 67.56 98 ALA A N 1
ATOM 754 C CA . ALA A 1 98 ? -15.703 -0.709 19.646 1.00 67.56 98 ALA A CA 1
ATOM 755 C C . ALA A 1 98 ? -15.946 -2.232 19.573 1.00 67.56 98 ALA A C 1
ATOM 757 O O . ALA A 1 98 ? -15.579 -2.950 20.495 1.00 67.56 98 ALA A O 1
ATOM 758 N N . LYS A 1 99 ? -16.556 -2.739 18.493 1.00 70.56 99 LYS A N 1
ATOM 759 C CA . LYS A 1 99 ? -16.804 -4.179 18.299 1.00 70.56 99 LYS A CA 1
ATOM 760 C C . LYS A 1 99 ? -15.576 -4.947 17.803 1.00 70.56 99 LYS A C 1
ATOM 762 O O . LYS A 1 99 ? -15.544 -6.166 17.922 1.00 70.56 99 LYS A O 1
ATOM 767 N N . TYR A 1 100 ? -14.610 -4.241 17.218 1.00 68.25 100 TYR A N 1
ATOM 768 C CA . TYR A 1 100 ? -13.436 -4.807 16.552 1.00 68.25 100 TYR A CA 1
ATOM 769 C C . TYR A 1 100 ? -12.136 -4.509 17.294 1.00 68.25 100 TYR A C 1
ATOM 771 O O . TYR A 1 100 ? -11.074 -4.866 16.802 1.00 68.25 100 TYR A O 1
ATOM 779 N N . LEU A 1 101 ? -12.186 -3.825 18.433 1.00 69.94 101 LEU A N 1
ATOM 780 C CA . LEU A 1 101 ? -11.001 -3.402 19.166 1.00 69.94 101 LEU A CA 1
ATOM 781 C C . LEU A 1 101 ? -11.003 -3.991 20.571 1.00 69.94 101 LEU A C 1
ATOM 783 O O . LEU A 1 101 ? -12.042 -4.050 21.222 1.00 69.94 101 LEU A O 1
ATOM 787 N N . ASP A 1 102 ? -9.829 -4.416 21.029 1.00 62.59 102 ASP A N 1
ATOM 788 C CA . ASP A 1 102 ? -9.639 -4.969 22.369 1.00 62.59 102 ASP A CA 1
ATOM 789 C C . ASP A 1 102 ? -9.251 -3.844 23.348 1.00 62.59 102 ASP A C 1
ATOM 791 O O . ASP A 1 102 ? -8.185 -3.237 23.211 1.00 62.59 102 ASP A O 1
ATOM 795 N N . GLY A 1 103 ? -10.132 -3.508 24.300 1.00 63.69 103 GLY A N 1
ATOM 796 C CA . GLY A 1 103 ? -9.862 -2.497 25.333 1.00 63.69 103 GLY A CA 1
ATOM 797 C C . GLY A 1 103 ? -11.100 -1.852 25.988 1.00 63.69 103 GLY A C 1
ATOM 798 O O . GLY A 1 103 ? -12.231 -2.050 25.539 1.00 63.69 103 GLY A O 1
ATOM 799 N N . PRO A 1 104 ? -10.925 -1.064 27.074 1.00 64.00 104 PRO A N 1
ATOM 800 C CA . PRO A 1 104 ? -12.026 -0.379 27.752 1.00 64.00 104 PRO A CA 1
ATOM 801 C C . PRO A 1 104 ? -12.668 0.692 26.857 1.00 64.00 104 PRO A C 1
ATOM 803 O O . PRO A 1 104 ? -12.032 1.692 26.518 1.00 64.00 104 PRO A O 1
ATOM 806 N N . LEU A 1 105 ? -13.955 0.518 26.536 1.00 60.44 105 LEU A N 1
ATOM 807 C CA . LEU A 1 105 ? -14.725 1.373 25.616 1.00 60.44 105 LEU A CA 1
ATOM 808 C C . LEU A 1 105 ? -14.576 2.883 25.869 1.00 60.44 105 LEU A C 1
ATOM 810 O O . LEU A 1 105 ? -14.489 3.660 24.923 1.00 60.44 105 LEU A O 1
ATOM 814 N N . THR A 1 106 ? -14.516 3.299 27.135 1.00 61.25 106 THR A N 1
ATOM 815 C CA . THR A 1 106 ? -14.425 4.713 27.536 1.00 61.25 106 THR A CA 1
ATOM 816 C C . THR A 1 106 ? -13.063 5.346 27.255 1.00 61.25 106 THR A C 1
ATOM 818 O O . THR A 1 106 ? -12.994 6.525 26.918 1.00 61.25 106 THR A O 1
ATOM 821 N N . GLN A 1 107 ? -11.973 4.584 27.367 1.00 62.16 107 GLN A N 1
ATOM 822 C CA . GLN A 1 107 ? -10.626 5.078 27.050 1.00 62.16 107 GLN A CA 1
ATOM 823 C C . GLN A 1 107 ? -10.428 5.175 25.536 1.00 62.16 107 GLN A C 1
ATOM 825 O O . GLN A 1 107 ? -9.780 6.091 25.035 1.00 62.16 107 GLN A O 1
ATOM 830 N N . MET A 1 108 ? -11.043 4.246 24.808 1.00 60.41 108 MET A N 1
ATOM 831 C CA . MET A 1 108 ? -10.991 4.186 23.356 1.00 60.41 108 MET A CA 1
ATOM 832 C C . MET A 1 108 ? -11.776 5.312 22.693 1.00 60.41 108 MET A C 1
ATOM 834 O O . MET A 1 108 ? -11.272 5.926 21.757 1.00 60.41 108 MET A O 1
ATOM 838 N N . SER A 1 109 ? -12.979 5.618 23.189 1.00 61.66 109 SER A N 1
ATOM 839 C CA . SER A 1 109 ? -13.790 6.705 22.641 1.00 61.66 109 SER A CA 1
ATOM 840 C C . SER A 1 109 ? -13.113 8.062 22.807 1.00 61.66 109 SER A C 1
ATOM 842 O O . SER A 1 109 ? -13.114 8.833 21.861 1.00 61.66 109 SER A O 1
ATOM 844 N N . ALA A 1 110 ? -12.487 8.330 23.959 1.00 65.50 110 ALA A N 1
ATOM 845 C CA . ALA A 1 110 ? -11.790 9.594 24.203 1.00 65.50 110 ALA A CA 1
ATOM 846 C C . ALA A 1 110 ? -10.566 9.765 23.289 1.00 65.50 110 ALA A C 1
ATOM 848 O O . ALA A 1 110 ? -10.360 10.824 22.707 1.00 65.50 110 ALA A O 1
ATOM 849 N N . LEU A 1 111 ? -9.779 8.700 23.112 1.00 65.25 111 LEU A N 1
ATOM 850 C CA . LEU A 1 111 ? -8.583 8.750 22.276 1.00 65.25 111 LEU A CA 1
ATOM 851 C C . LEU A 1 111 ? -8.922 8.845 20.780 1.00 65.25 111 LEU A C 1
ATOM 853 O O . LEU A 1 111 ? -8.242 9.551 20.038 1.00 65.25 111 LEU A O 1
ATOM 857 N N . LEU A 1 112 ? -9.990 8.170 20.347 1.00 63.81 112 LEU A N 1
ATOM 858 C CA . LEU A 1 112 ? -10.534 8.320 19.000 1.00 63.81 112 LEU A CA 1
ATOM 859 C C . LEU A 1 112 ? -11.118 9.717 18.791 1.00 63.81 112 LEU A C 1
ATOM 861 O O . LEU A 1 112 ? -10.861 10.314 17.756 1.00 63.81 112 LEU A O 1
ATOM 865 N N . GLU A 1 113 ? -11.865 10.250 19.758 1.00 66.19 113 GLU A N 1
ATOM 866 C CA . GLU A 1 113 ? -12.458 11.584 19.667 1.00 66.19 113 GLU A CA 1
ATOM 867 C C . GLU A 1 113 ? -11.376 12.656 19.523 1.00 66.19 113 GLU A C 1
ATOM 869 O O . GLU A 1 113 ? -11.459 13.451 18.595 1.00 66.19 113 GLU A O 1
ATOM 874 N N . ASP A 1 114 ? -10.319 12.627 20.340 1.00 67.62 114 ASP A N 1
ATOM 875 C CA . ASP A 1 114 ? -9.223 13.604 20.274 1.00 67.62 114 ASP A CA 1
ATOM 876 C C . ASP A 1 114 ? -8.459 13.563 18.943 1.00 67.62 114 ASP A C 1
ATOM 878 O O . ASP A 1 114 ? -8.049 14.601 18.416 1.00 67.62 114 ASP A O 1
ATOM 882 N N . ARG A 1 115 ? -8.275 12.367 18.378 1.00 63.84 115 ARG A N 1
ATOM 883 C CA . ARG A 1 115 ? -7.527 12.160 17.133 1.00 63.84 115 ARG A CA 1
ATOM 884 C C . ARG A 1 115 ? -8.352 12.394 15.873 1.00 63.84 115 ARG A C 1
ATOM 886 O O . ARG A 1 115 ? -7.864 12.981 14.910 1.00 63.84 115 ARG A O 1
ATOM 893 N N . LEU A 1 116 ? -9.616 11.986 15.893 1.00 63.62 116 LEU A N 1
ATOM 894 C CA . LEU A 1 116 ? -10.533 12.111 14.764 1.00 63.62 116 LEU A CA 1
ATOM 895 C C . LEU A 1 116 ? -11.244 13.465 14.730 1.00 63.62 116 LEU A C 1
ATOM 897 O O . LEU A 1 116 ? -11.807 13.803 13.694 1.00 63.62 116 LEU A O 1
ATOM 901 N N . LYS A 1 117 ? -11.159 14.289 15.787 1.00 64.94 117 LYS A N 1
ATOM 902 C CA . LYS A 1 117 ? -11.679 15.672 15.791 1.00 64.94 117 LYS A CA 1
ATOM 903 C C . LYS A 1 117 ? -11.150 16.521 14.635 1.00 64.94 117 LYS A C 1
ATOM 905 O O . LYS A 1 117 ? -11.807 17.470 14.215 1.00 64.94 117 LYS A O 1
ATOM 910 N N . TYR A 1 118 ? -9.955 16.185 14.151 1.00 57.78 118 TYR A N 1
ATOM 911 C CA . TYR A 1 118 ? -9.288 16.854 13.038 1.00 57.78 118 TYR A CA 1
ATOM 912 C C . TYR A 1 118 ? -9.507 16.160 11.690 1.00 57.78 118 TYR A C 1
ATOM 914 O O . TYR A 1 118 ? -9.339 16.796 10.648 1.00 57.78 118 TYR A O 1
ATOM 922 N N . ALA A 1 119 ? -9.922 14.890 11.686 1.00 57.06 119 ALA A N 1
ATOM 923 C CA . ALA A 1 119 ? -10.351 14.227 10.467 1.00 57.06 119 ALA A CA 1
ATOM 924 C C . ALA A 1 119 ? -11.664 14.868 9.999 1.00 57.06 119 ALA A C 1
ATOM 926 O O . ALA A 1 119 ? -12.589 15.081 10.784 1.00 57.06 119 ALA A O 1
ATOM 927 N N . ARG A 1 120 ? -11.778 15.181 8.703 1.00 64.56 120 ARG A N 1
ATOM 928 C CA . ARG A 1 120 ? -13.059 15.611 8.124 1.00 64.56 120 ARG A CA 1
ATOM 929 C C . ARG A 1 120 ? -14.055 14.470 8.324 1.00 64.56 120 ARG A C 1
ATOM 931 O O . ARG A 1 120 ? -14.007 13.486 7.594 1.00 64.56 120 ARG A O 1
ATOM 938 N N . SER A 1 121 ? -14.947 14.604 9.300 1.00 66.38 121 SER A N 1
ATOM 939 C CA . SER A 1 121 ? -15.927 13.595 9.733 1.00 66.38 121 SER A CA 1
ATOM 940 C C . SER A 1 121 ? -16.653 12.881 8.586 1.00 66.38 121 SER A C 1
ATOM 942 O O . SER A 1 121 ? -16.874 11.676 8.646 1.00 66.38 121 SER A O 1
ATOM 944 N N . ILE A 1 122 ? -16.944 13.594 7.496 1.00 71.06 122 ILE A N 1
ATOM 945 C CA . ILE A 1 122 ? -17.560 13.052 6.275 1.00 71.06 122 ILE A CA 1
ATOM 946 C C . ILE A 1 122 ? -16.712 11.929 5.649 1.00 71.06 122 ILE A C 1
ATOM 948 O O . ILE A 1 122 ? -17.242 10.910 5.211 1.00 71.06 122 ILE A O 1
ATOM 952 N N . ARG A 1 123 ? -15.385 12.079 5.620 1.00 78.12 123 ARG A N 1
ATOM 953 C CA . ARG A 1 123 ? -14.474 11.091 5.019 1.00 78.12 123 ARG A CA 1
ATOM 954 C C . ARG A 1 123 ? -14.320 9.849 5.872 1.00 78.12 123 ARG A C 1
ATOM 956 O O . ARG A 1 123 ? -14.190 8.759 5.322 1.00 78.12 123 ARG A 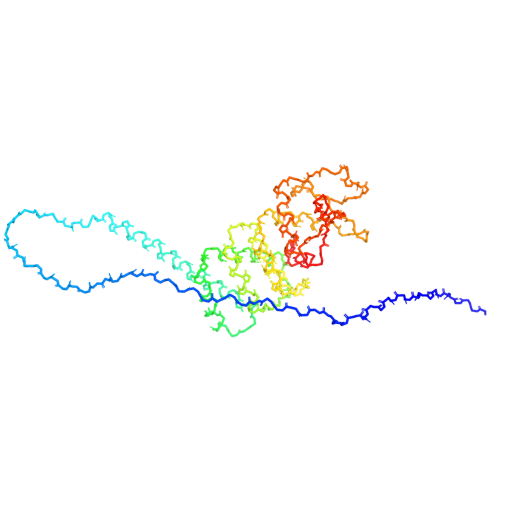O 1
ATOM 963 N N . LEU A 1 124 ? -14.383 10.006 7.192 1.00 80.81 124 LEU A N 1
ATOM 964 C CA . LEU A 1 124 ? -14.405 8.874 8.108 1.00 80.81 124 LEU A CA 1
ATOM 965 C C . LEU A 1 124 ? -15.671 8.030 7.904 1.00 80.81 124 LEU A C 1
ATOM 967 O O . LEU A 1 124 ? -15.576 6.808 7.864 1.00 80.81 124 LEU A O 1
ATOM 971 N N . VAL A 1 125 ? -16.833 8.662 7.691 1.00 82.00 125 VAL A N 1
ATOM 972 C CA . VAL A 1 125 ? -18.076 7.947 7.337 1.00 82.00 125 VAL A CA 1
ATOM 973 C C . VAL A 1 125 ? -17.921 7.198 6.015 1.00 82.00 125 VAL A C 1
ATOM 975 O O . VAL A 1 125 ? -18.323 6.039 5.919 1.00 82.00 125 VAL A O 1
ATOM 978 N N . ARG A 1 126 ? -17.299 7.820 5.003 1.00 86.56 126 ARG A N 1
ATOM 979 C CA . ARG A 1 126 ? -17.016 7.174 3.708 1.00 86.56 126 ARG A CA 1
ATOM 980 C C . ARG A 1 126 ? -16.117 5.943 3.879 1.00 86.56 126 ARG A C 1
ATOM 982 O O . ARG A 1 126 ? -16.470 4.867 3.398 1.00 86.56 126 ARG A O 1
ATOM 989 N N . LEU A 1 127 ? -15.019 6.068 4.631 1.00 87.12 127 LEU A N 1
ATOM 990 C CA . LEU A 1 127 ? -14.125 4.950 4.950 1.00 87.12 127 LEU A CA 1
ATOM 991 C C . LEU A 1 127 ? -14.862 3.847 5.721 1.00 87.12 127 LEU A C 1
ATOM 993 O O . LEU A 1 127 ? -14.731 2.671 5.392 1.00 87.12 127 LEU A O 1
ATOM 997 N N . GLN A 1 128 ? -15.678 4.215 6.712 1.00 85.94 128 GLN A N 1
ATOM 998 C CA . GLN A 1 128 ? -16.488 3.269 7.475 1.00 85.94 128 GLN A CA 1
ATOM 999 C C . GLN A 1 128 ? -17.467 2.512 6.572 1.00 85.94 128 GLN A C 1
ATOM 1001 O O . GLN A 1 128 ? -17.639 1.304 6.733 1.00 85.94 128 GLN A O 1
ATOM 1006 N N . HIS A 1 129 ? -18.107 3.200 5.625 1.00 87.81 129 HIS A N 1
ATOM 1007 C CA . HIS A 1 129 ? -19.013 2.576 4.671 1.00 87.81 129 HIS A CA 1
ATOM 1008 C C . HIS A 1 129 ? -18.281 1.562 3.784 1.00 87.81 129 HIS A C 1
ATOM 1010 O O . HIS A 1 129 ? -18.716 0.415 3.712 1.00 87.81 129 HIS A O 1
ATOM 1016 N N . ARG A 1 130 ? -17.142 1.943 3.191 1.00 89.62 130 ARG A N 1
ATOM 1017 C CA . ARG A 1 130 ? -16.302 1.040 2.382 1.00 89.62 130 ARG A CA 1
ATOM 1018 C C . ARG A 1 130 ? -15.810 -0.157 3.202 1.00 89.62 130 ARG A C 1
ATOM 1020 O O . ARG A 1 130 ? -15.946 -1.295 2.774 1.00 89.62 130 ARG A O 1
ATOM 1027 N N . PHE A 1 131 ? -15.345 0.065 4.432 1.00 89.19 131 PHE A N 1
ATOM 1028 C CA . PHE A 1 131 ? -14.957 -1.023 5.333 1.00 89.19 131 PHE A CA 1
ATOM 1029 C C . PHE A 1 131 ? -16.122 -1.980 5.623 1.00 89.19 131 PHE A C 1
ATOM 1031 O O . PHE A 1 131 ? -15.940 -3.193 5.582 1.00 89.19 131 PHE A O 1
ATOM 1038 N N . ARG A 1 132 ? -17.337 -1.466 5.870 1.00 85.62 132 ARG A N 1
ATOM 1039 C CA . ARG A 1 132 ? -18.530 -2.313 6.043 1.00 85.62 132 ARG A CA 1
ATOM 1040 C C . ARG A 1 132 ? -18.826 -3.132 4.788 1.00 85.62 132 ARG A C 1
ATOM 1042 O O . ARG A 1 132 ? -19.178 -4.296 4.931 1.00 85.62 132 ARG A O 1
ATOM 1049 N N . GLN A 1 133 ? -18.690 -2.550 3.597 1.00 89.44 133 GLN A N 1
ATOM 1050 C CA . GLN A 1 133 ? -18.873 -3.272 2.335 1.00 89.44 133 GLN A CA 1
ATOM 1051 C C . GLN A 1 133 ? -17.853 -4.408 2.193 1.00 89.44 133 GLN A C 1
ATOM 1053 O O . GLN A 1 133 ? -18.243 -5.536 1.905 1.00 89.44 133 GLN A O 1
ATOM 1058 N N . GLU A 1 134 ? -16.577 -4.141 2.476 1.00 88.44 134 GLU A N 1
ATOM 1059 C CA . GLU A 1 134 ? -15.517 -5.155 2.423 1.00 88.44 134 GLU A CA 1
ATOM 1060 C C . GLU A 1 134 ? -15.751 -6.267 3.459 1.00 88.44 134 GLU A C 1
ATOM 1062 O O . GLU A 1 134 ? -15.665 -7.445 3.126 1.00 88.44 134 GLU A O 1
ATOM 1067 N N . VAL A 1 135 ? -16.153 -5.932 4.692 1.00 85.44 135 VAL A N 1
ATOM 1068 C CA . VAL A 1 135 ? -16.519 -6.935 5.711 1.00 85.44 135 VAL A CA 1
ATOM 1069 C C . VAL A 1 135 ? -17.759 -7.736 5.302 1.00 85.44 135 VAL A C 1
ATOM 1071 O O . VAL A 1 135 ? -17.814 -8.940 5.533 1.00 85.44 135 VAL A O 1
ATOM 1074 N N . GLN A 1 136 ? -18.761 -7.110 4.681 1.00 85.56 136 GLN A N 1
ATOM 1075 C CA . GLN A 1 136 ? -19.940 -7.818 4.171 1.00 85.56 136 GLN A CA 1
ATOM 1076 C C . GLN A 1 136 ? -19.583 -8.775 3.030 1.00 85.56 136 GLN A C 1
ATOM 1078 O O . GLN A 1 136 ? -20.139 -9.872 2.976 1.00 85.56 136 GLN A O 1
ATOM 1083 N N . ALA A 1 137 ? -18.633 -8.399 2.170 1.00 85.50 137 ALA A N 1
ATOM 1084 C CA . ALA A 1 137 ? -18.122 -9.250 1.098 1.00 85.50 137 ALA A CA 1
ATOM 1085 C C . ALA A 1 137 ? -17.397 -10.505 1.621 1.00 85.50 137 ALA A C 1
ATOM 1087 O O . ALA A 1 137 ? -17.303 -11.498 0.904 1.00 85.50 137 ALA A O 1
ATOM 1088 N N . LEU A 1 138 ? -16.941 -10.510 2.881 1.00 79.75 138 LEU A N 1
ATOM 1089 C CA . LEU A 1 138 ? -16.414 -11.713 3.536 1.00 79.75 138 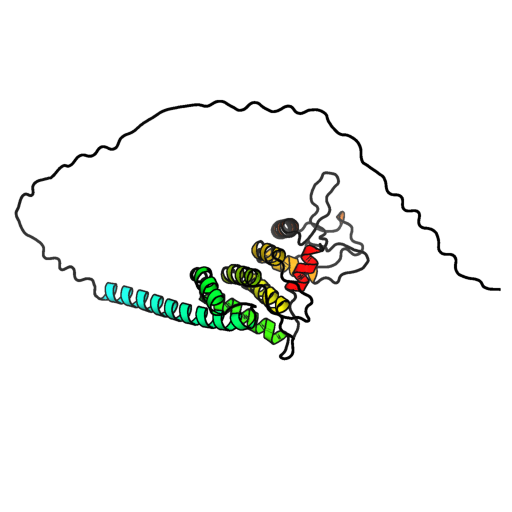LEU A CA 1
ATOM 1090 C C . LEU A 1 138 ? -17.509 -12.754 3.843 1.00 79.75 138 LEU A C 1
ATOM 1092 O O . LEU A 1 138 ? -17.215 -13.942 3.970 1.00 79.75 138 LEU A O 1
ATOM 1096 N N . GLY A 1 139 ? -18.769 -12.324 3.950 1.00 77.31 139 GLY A N 1
ATOM 1097 C CA . GLY A 1 139 ? -19.903 -13.155 4.346 1.00 77.31 139 GLY A CA 1
ATOM 1098 C C . GLY A 1 139 ? -20.164 -13.165 5.858 1.00 77.31 139 GLY A C 1
ATOM 1099 O O . GLY A 1 139 ? -19.337 -12.787 6.683 1.00 77.31 139 GLY A O 1
ATOM 1100 N N . THR A 1 140 ? -21.361 -13.608 6.249 1.00 64.88 140 THR A N 1
ATOM 1101 C CA . THR A 1 140 ? -21.890 -13.466 7.623 1.00 64.88 140 THR A CA 1
ATOM 1102 C C . THR A 1 140 ? -21.224 -14.379 8.665 1.00 64.88 140 THR A C 1
ATOM 1104 O O . THR A 1 140 ? -21.492 -14.234 9.853 1.00 64.88 140 THR A O 1
ATOM 1107 N N . GLN A 1 141 ? -20.383 -15.333 8.253 1.00 65.62 141 GLN A N 1
ATOM 1108 C CA . GLN A 1 141 ? -19.827 -16.368 9.140 1.00 65.62 141 GLN A CA 1
ATOM 1109 C C . GLN A 1 141 ? -18.322 -16.246 9.394 1.00 65.62 141 GLN A C 1
ATOM 1111 O O . GLN A 1 141 ? -17.714 -17.169 9.936 1.00 65.62 141 GLN A O 1
ATOM 1116 N N . VAL A 1 142 ? -17.698 -15.135 9.006 1.00 67.94 142 VAL A N 1
ATOM 1117 C CA . VAL A 1 142 ? -16.252 -14.999 9.173 1.00 67.94 142 VAL A CA 1
ATOM 1118 C C . VAL A 1 142 ? -15.893 -14.743 10.639 1.00 67.94 142 VAL A C 1
ATOM 1120 O O . VAL A 1 142 ? -16.457 -13.834 11.253 1.00 67.94 142 VAL A O 1
ATOM 1123 N N . PRO A 1 143 ? -14.971 -15.532 11.226 1.00 76.25 143 PRO A N 1
ATOM 1124 C CA . PRO A 1 143 ? -14.499 -15.292 12.581 1.00 76.25 143 PRO A CA 1
ATOM 1125 C C . PRO A 1 143 ? -13.779 -13.943 12.646 1.00 76.25 143 PRO A C 1
ATOM 1127 O O . PRO A 1 143 ? -12.806 -13.708 11.932 1.00 76.25 143 PRO A O 1
ATOM 1130 N N . ILE A 1 144 ? -14.269 -13.060 13.514 1.00 80.81 144 ILE A N 1
ATOM 1131 C CA . ILE A 1 144 ? -13.701 -11.727 13.717 1.00 80.81 144 ILE A CA 1
ATOM 1132 C C . ILE A 1 144 ? -12.624 -11.811 14.799 1.00 80.81 144 ILE A C 1
ATOM 1134 O O . ILE A 1 144 ? -12.899 -12.263 15.912 1.00 80.81 144 ILE A O 1
ATOM 1138 N N . GLN A 1 145 ? -11.420 -11.337 14.488 1.00 81.75 145 GLN A N 1
ATOM 1139 C CA . GLN A 1 145 ? -10.374 -11.074 15.472 1.00 81.75 145 GLN A CA 1
ATOM 1140 C C . GLN A 1 145 ? -10.292 -9.573 15.788 1.00 81.75 145 GLN A C 1
ATOM 1142 O O . GLN A 1 145 ? -10.485 -8.743 14.893 1.00 81.75 145 GLN A O 1
ATOM 1147 N N . PRO A 1 146 ? -9.998 -9.198 17.044 1.00 78.88 146 PRO A N 1
ATOM 1148 C CA . PRO A 1 146 ? -9.839 -7.799 17.401 1.00 78.88 146 PRO A CA 1
ATOM 1149 C C . PRO A 1 146 ? -8.533 -7.219 16.838 1.00 78.88 146 PRO A C 1
ATOM 1151 O O . PRO A 1 146 ? -7.486 -7.870 16.834 1.00 78.88 146 PRO A O 1
ATOM 1154 N N . LEU A 1 147 ? -8.577 -5.963 16.395 1.00 82.38 147 LEU A N 1
ATOM 1155 C CA . LEU A 1 147 ? -7.406 -5.212 15.958 1.00 82.38 147 LEU A CA 1
ATOM 1156 C C . LEU A 1 147 ? -6.670 -4.615 17.164 1.00 82.38 147 LEU A C 1
ATOM 1158 O O . LEU A 1 147 ? -7.304 -4.080 18.080 1.00 82.38 147 LEU A O 1
ATOM 1162 N N . PRO A 1 148 ? -5.326 -4.582 17.135 1.00 86.62 148 PRO A N 1
ATOM 1163 C CA . PRO A 1 148 ? -4.560 -3.758 18.053 1.00 86.62 148 PRO A CA 1
ATOM 1164 C C . PRO A 1 148 ? -4.972 -2.292 17.913 1.00 86.62 148 PRO A C 1
ATOM 1166 O O . PRO A 1 148 ? -4.9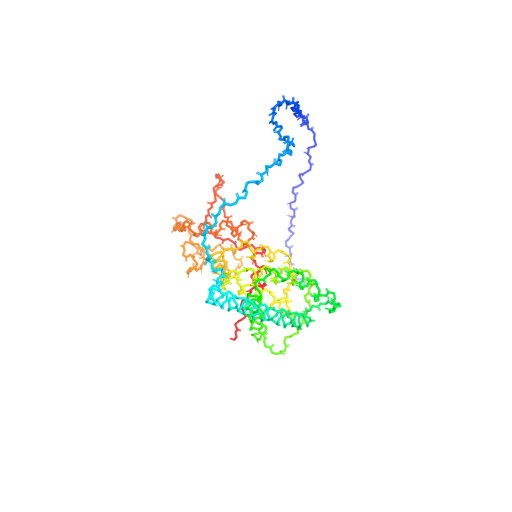43 -1.733 16.814 1.00 86.62 148 PRO A O 1
ATOM 1169 N N . VAL A 1 149 ? -5.292 -1.655 19.038 1.00 80.00 149 VAL A N 1
ATOM 1170 C CA . VAL A 1 149 ? -5.831 -0.286 19.094 1.00 80.00 149 VAL A CA 1
ATOM 1171 C C . VAL A 1 149 ? -4.973 0.703 18.297 1.00 80.00 149 VAL A C 1
ATOM 1173 O O . VAL A 1 149 ? -5.482 1.388 17.415 1.00 80.00 149 VAL A O 1
ATOM 1176 N N . ASN A 1 150 ? -3.653 0.695 18.511 1.00 82.94 150 ASN A N 1
ATOM 1177 C CA . ASN A 1 150 ? -2.719 1.577 17.799 1.00 82.94 150 ASN A CA 1
ATOM 1178 C C . ASN A 1 150 ? -2.724 1.370 16.277 1.00 82.94 150 ASN A C 1
ATOM 1180 O O . ASN A 1 150 ? -2.576 2.332 15.532 1.00 82.94 150 ASN A O 1
ATOM 1184 N N . PHE A 1 151 ? -2.876 0.128 15.809 1.00 89.56 151 PHE A N 1
ATOM 1185 C CA . PHE A 1 151 ? -2.935 -0.160 14.376 1.00 89.56 151 PHE A CA 1
ATOM 1186 C C . PHE A 1 151 ? -4.223 0.396 13.770 1.00 89.56 151 PHE A C 1
ATOM 1188 O O . PHE A 1 151 ? -4.171 1.088 12.756 1.00 89.56 151 PHE A O 1
ATOM 1195 N N . ALA A 1 152 ? -5.362 0.130 14.414 1.00 86.00 152 ALA A N 1
ATOM 1196 C CA . ALA A 1 152 ? -6.655 0.590 13.932 1.00 86.00 152 ALA A CA 1
ATOM 1197 C C . ALA A 1 152 ? -6.741 2.116 13.898 1.00 86.00 152 ALA A C 1
ATOM 1199 O O . ALA A 1 152 ? -7.155 2.664 12.884 1.00 86.00 152 ALA A O 1
ATOM 1200 N N . ILE A 1 153 ? -6.302 2.799 14.961 1.00 83.69 153 ILE A N 1
ATOM 1201 C CA . ILE A 1 153 ? -6.298 4.267 15.007 1.00 83.69 153 ILE A CA 1
ATOM 1202 C C . ILE A 1 153 ? -5.464 4.833 13.867 1.00 83.69 153 ILE A C 1
ATOM 1204 O O . ILE A 1 153 ? -5.981 5.638 13.107 1.00 83.69 153 ILE A O 1
ATOM 1208 N N . SER A 1 154 ? -4.222 4.374 13.692 1.00 88.62 154 SER A N 1
ATOM 1209 C CA . SER A 1 154 ? -3.371 4.888 12.618 1.00 88.62 154 SER A CA 1
ATOM 1210 C C . SER A 1 154 ? -3.952 4.613 11.228 1.00 88.62 154 SER A C 1
ATOM 1212 O O . SER A 1 154 ? -3.912 5.490 10.377 1.00 88.62 154 SER A O 1
ATOM 1214 N N . ALA A 1 155 ? -4.530 3.434 10.986 1.00 91.19 155 ALA A N 1
ATOM 1215 C CA . ALA A 1 155 ? -5.148 3.134 9.694 1.00 91.19 155 ALA A CA 1
ATOM 1216 C C . ALA A 1 155 ? -6.415 3.971 9.432 1.00 91.19 155 ALA A C 1
ATOM 1218 O O . ALA A 1 155 ? -6.658 4.382 8.301 1.00 91.19 155 ALA A O 1
ATOM 1219 N N . LEU A 1 156 ? -7.215 4.241 10.468 1.00 87.62 156 LEU A N 1
ATOM 1220 C CA . LEU A 1 156 ? -8.417 5.071 10.365 1.00 87.62 156 LEU A CA 1
ATOM 1221 C C . LEU A 1 156 ? -8.088 6.550 10.195 1.00 87.62 156 LEU A C 1
ATOM 1223 O O . LEU A 1 156 ? -8.717 7.206 9.373 1.00 87.62 156 LEU A O 1
ATOM 1227 N N . GLU A 1 157 ? -7.128 7.069 10.963 1.00 85.94 157 GLU A N 1
ATOM 1228 C CA . GLU A 1 157 ? -6.639 8.443 10.840 1.00 85.94 157 GLU A CA 1
ATOM 1229 C C . GLU A 1 157 ? -6.164 8.683 9.402 1.00 85.94 157 GLU A C 1
ATOM 1231 O O . GLU A 1 157 ? -6.751 9.503 8.698 1.00 85.94 157 GLU A O 1
ATOM 1236 N N . GLU A 1 158 ? -5.183 7.905 8.938 1.00 93.44 158 GLU A N 1
ATOM 1237 C CA . GLU A 1 158 ? -4.571 8.079 7.616 1.00 93.44 158 GLU A CA 1
ATOM 1238 C C . GLU A 1 158 ? -5.595 7.837 6.490 1.00 93.44 158 GLU A C 1
ATOM 1240 O O . GLU A 1 158 ? -5.773 8.684 5.615 1.00 93.44 158 GLU A O 1
ATOM 1245 N N . GLY A 1 159 ? -6.383 6.757 6.560 1.00 91.75 159 GLY A N 1
ATOM 1246 C CA . GLY A 1 159 ? -7.412 6.472 5.553 1.00 91.75 159 GLY A CA 1
ATOM 1247 C C . GLY A 1 159 ? -8.576 7.473 5.524 1.00 91.75 159 GLY A C 1
ATOM 1248 O O . GLY A 1 159 ? -9.272 7.596 4.511 1.00 91.75 159 GLY A O 1
ATOM 1249 N N . SER A 1 160 ? -8.827 8.196 6.620 1.00 87.50 160 SER A N 1
ATOM 1250 C CA . SER A 1 160 ? -9.836 9.266 6.659 1.00 87.50 160 SER A CA 1
ATOM 1251 C C . SER A 1 160 ? -9.331 10.584 6.071 1.00 87.50 160 SER A C 1
ATOM 1253 O O . SER A 1 160 ? -10.140 11.407 5.635 1.00 87.50 160 SER A O 1
ATOM 1255 N N . LEU A 1 161 ? -8.013 10.793 6.055 1.00 89.88 161 LEU A N 1
ATOM 1256 C CA . LEU A 1 161 ? -7.390 11.951 5.423 1.00 89.88 161 LEU A CA 1
ATOM 1257 C C . LEU A 1 161 ? -7.282 11.771 3.907 1.00 89.88 161 LEU A C 1
ATOM 1259 O O . LEU A 1 161 ? -7.358 12.773 3.198 1.00 89.88 161 LEU A O 1
ATOM 1263 N N . GLU A 1 162 ? -7.215 10.520 3.443 1.00 93.19 162 GLU A N 1
ATOM 1264 C CA . GLU A 1 162 ? -7.112 10.155 2.032 1.00 93.19 162 GLU A CA 1
ATOM 1265 C C . GLU A 1 162 ? -8.217 10.780 1.162 1.00 93.19 162 GLU A C 1
ATOM 1267 O O . GLU A 1 162 ? -9.423 10.667 1.433 1.00 93.19 162 GLU A O 1
ATOM 1272 N N . ASP A 1 163 ? -7.778 11.460 0.105 1.00 90.12 163 ASP A N 1
ATOM 1273 C CA . ASP A 1 163 ? -8.637 12.167 -0.839 1.00 90.12 163 ASP A CA 1
ATOM 1274 C C . ASP A 1 163 ? -9.074 11.256 -1.982 1.00 90.12 163 ASP A C 1
ATOM 1276 O O . ASP A 1 163 ? -10.236 11.315 -2.404 1.00 90.12 163 ASP A O 1
ATOM 1280 N N . ASP A 1 164 ? -8.166 10.392 -2.434 1.00 93.88 164 ASP A N 1
ATOM 1281 C CA . ASP A 1 164 ? -8.392 9.501 -3.557 1.00 93.88 164 ASP A CA 1
ATOM 1282 C C . ASP A 1 164 ? -9.256 8.295 -3.158 1.00 93.88 164 ASP A C 1
ATOM 1284 O O . ASP A 1 164 ? -9.036 7.621 -2.149 1.00 93.88 164 ASP A O 1
ATOM 1288 N N . ASP A 1 165 ? -10.286 8.026 -3.957 1.00 91.69 165 ASP A N 1
ATOM 1289 C CA . ASP A 1 165 ? -11.243 6.958 -3.678 1.00 91.69 165 ASP A CA 1
ATOM 1290 C C . ASP A 1 165 ? -10.626 5.554 -3.812 1.00 91.69 165 ASP A C 1
ATOM 1292 O O . ASP A 1 165 ? -11.026 4.652 -3.074 1.00 91.69 165 ASP A O 1
ATOM 1296 N N . GLU A 1 166 ? -9.654 5.366 -4.711 1.00 91.62 166 GLU A N 1
ATOM 1297 C CA . GLU A 1 166 ? -8.977 4.082 -4.925 1.00 91.62 166 GLU A CA 1
ATOM 1298 C C . GLU A 1 166 ? -8.011 3.790 -3.773 1.00 91.62 166 GLU A C 1
ATOM 1300 O O . GLU A 1 166 ? -7.989 2.673 -3.252 1.00 91.62 166 GLU A O 1
ATOM 1305 N N . LEU A 1 167 ? -7.279 4.802 -3.297 1.00 96.38 167 LEU A N 1
ATOM 1306 C CA . LEU A 1 167 ? -6.449 4.669 -2.095 1.00 96.38 167 LEU A CA 1
ATOM 1307 C C . LEU A 1 167 ? -7.302 4.429 -0.845 1.00 96.38 167 LEU A C 1
ATOM 1309 O O . LEU A 1 167 ? -6.960 3.579 -0.017 1.00 96.38 167 LEU A O 1
ATOM 1313 N N . GLN A 1 168 ? -8.454 5.097 -0.718 1.00 94.75 168 GLN A N 1
ATOM 1314 C CA . GLN A 1 168 ? -9.360 4.851 0.403 1.00 94.75 168 GLN A CA 1
ATOM 1315 C C . GLN A 1 168 ? -9.915 3.415 0.411 1.00 94.75 168 GLN A C 1
ATOM 1317 O O . GLN A 1 168 ? -10.111 2.837 1.486 1.00 94.75 168 GLN A O 1
ATOM 1322 N N . ASP A 1 169 ? -10.109 2.800 -0.758 1.00 95.44 169 ASP A N 1
ATOM 1323 C CA . ASP A 1 169 ? -10.450 1.378 -0.847 1.00 95.44 169 ASP A CA 1
ATOM 1324 C C . ASP A 1 169 ? -9.344 0.467 -0.311 1.00 95.44 169 ASP A C 1
ATOM 1326 O O . ASP A 1 169 ? -9.644 -0.528 0.351 1.00 95.44 169 ASP A O 1
ATOM 1330 N N . LEU A 1 170 ? -8.067 0.796 -0.535 1.00 97.38 170 LEU A N 1
ATOM 1331 C CA . LEU A 1 170 ? -6.960 0.014 0.026 1.00 97.38 170 LEU A CA 1
ATOM 1332 C C . LEU A 1 170 ? -6.976 0.039 1.558 1.00 97.38 170 LEU A C 1
ATOM 1334 O O . LEU A 1 170 ? -6.784 -1.001 2.190 1.00 97.38 170 LEU A O 1
ATOM 1338 N N . TRP A 1 171 ? -7.269 1.195 2.160 1.00 97.38 171 TRP A N 1
ATOM 1339 C CA . TRP A 1 171 ? -7.433 1.326 3.610 1.00 97.38 171 TRP A CA 1
ATOM 1340 C C . TRP A 1 171 ? -8.602 0.493 4.144 1.00 97.38 171 TRP A C 1
ATOM 1342 O O . TRP A 1 171 ? -8.457 -0.213 5.147 1.00 97.38 171 TRP A O 1
ATOM 1352 N N . ALA A 1 172 ? -9.750 0.529 3.461 1.00 95.06 172 ALA A N 1
ATOM 1353 C CA . ALA A 1 172 ? -10.914 -0.276 3.822 1.00 95.06 172 ALA A CA 1
ATOM 1354 C C . ALA A 1 172 ? -10.604 -1.780 3.766 1.00 95.06 172 ALA A C 1
ATOM 1356 O O . ALA A 1 172 ? -10.904 -2.506 4.718 1.00 95.06 172 ALA A O 1
ATOM 1357 N N . ARG A 1 173 ? -9.935 -2.240 2.700 1.00 96.38 173 ARG A N 1
ATOM 1358 C CA . ARG A 1 173 ? -9.510 -3.640 2.546 1.00 96.38 173 ARG A CA 1
ATOM 1359 C C . ARG A 1 173 ? -8.479 -4.051 3.584 1.00 96.38 173 ARG A C 1
ATOM 1361 O O . ARG A 1 173 ? -8.605 -5.138 4.143 1.00 96.38 173 ARG A O 1
ATOM 1368 N N . LEU A 1 174 ? -7.504 -3.189 3.886 1.00 96.94 174 LEU A N 1
ATOM 1369 C CA . LEU A 1 174 ? -6.515 -3.439 4.936 1.00 96.94 174 LEU A CA 1
ATOM 1370 C C . LEU A 1 174 ? -7.214 -3.729 6.265 1.00 96.94 174 LEU A C 1
ATOM 1372 O O . LEU A 1 174 ? -6.936 -4.744 6.903 1.00 96.94 174 LEU A O 1
ATOM 1376 N N . LEU A 1 175 ? -8.138 -2.859 6.673 1.00 94.12 175 LEU A N 1
ATOM 1377 C CA . LEU A 1 175 ? -8.899 -3.046 7.904 1.00 94.12 175 LEU A CA 1
ATOM 1378 C C . LEU A 1 175 ? -9.732 -4.335 7.846 1.00 94.12 175 LEU A C 1
ATOM 1380 O O . LEU A 1 175 ? -9.679 -5.125 8.789 1.00 94.12 175 LEU A O 1
ATOM 1384 N N . ALA A 1 176 ? -10.469 -4.570 6.753 1.00 91.88 176 ALA A N 1
ATOM 1385 C CA . ALA A 1 176 ? -11.389 -5.704 6.609 1.00 91.88 176 ALA A CA 1
ATOM 1386 C C . ALA A 1 176 ? -10.665 -7.053 6.643 1.00 91.88 176 ALA A C 1
ATOM 1388 O O . ALA A 1 176 ? -11.032 -7.947 7.401 1.00 91.88 176 ALA A O 1
ATOM 1389 N N . ASN A 1 177 ? -9.577 -7.181 5.889 1.00 93.69 177 ASN A N 1
ATOM 1390 C CA . ASN A 1 177 ? -8.781 -8.401 5.882 1.00 93.69 177 ASN A CA 1
ATOM 1391 C C . ASN A 1 177 ? -8.053 -8.613 7.214 1.00 93.69 177 ASN A C 1
ATOM 1393 O O . ASN A 1 177 ? -7.823 -9.754 7.598 1.00 93.69 177 ASN A O 1
ATOM 1397 N N . THR A 1 178 ? -7.710 -7.550 7.946 1.00 91.75 178 THR A N 1
ATOM 1398 C CA . THR A 1 178 ? -7.048 -7.700 9.251 1.00 91.75 178 THR A CA 1
ATOM 1399 C C . THR A 1 178 ? -8.025 -8.126 10.353 1.00 91.75 178 THR A C 1
ATOM 1401 O O . THR A 1 178 ? -7.613 -8.836 11.266 1.00 91.75 178 THR A O 1
ATOM 1404 N N . VAL A 1 179 ? -9.310 -7.743 10.298 1.00 88.94 179 VAL A N 1
ATOM 1405 C CA . VAL A 1 179 ? -10.321 -8.249 11.258 1.00 88.94 179 VAL A CA 1
ATOM 1406 C C . VAL A 1 179 ? -10.764 -9.679 10.959 1.00 88.94 179 VAL A C 1
ATOM 1408 O O . VAL A 1 179 ? -11.301 -10.348 11.836 1.00 88.94 179 VAL A O 1
ATOM 1411 N N . ASP A 1 180 ? -10.548 -10.162 9.742 1.00 88.06 180 ASP A N 1
ATOM 1412 C CA . ASP A 1 180 ? -10.847 -11.531 9.337 1.00 88.06 180 ASP A CA 1
ATOM 1413 C C . ASP A 1 180 ? -9.788 -12.509 9.869 1.00 88.06 180 ASP A C 1
ATOM 1415 O O . ASP A 1 180 ? -8.673 -12.575 9.352 1.00 88.06 180 ASP A O 1
ATOM 1419 N N . ALA A 1 181 ? -10.138 -13.327 10.863 1.00 85.25 181 ALA A N 1
ATOM 1420 C CA . ALA A 1 181 ? -9.211 -14.307 11.434 1.00 85.25 181 ALA A CA 1
ATOM 1421 C C . ALA A 1 181 ? -8.824 -15.430 10.447 1.00 85.25 181 ALA A C 1
ATOM 1423 O O . ALA A 1 181 ? -7.828 -16.122 10.656 1.00 85.25 181 ALA A O 1
ATOM 1424 N N . SER A 1 182 ? -9.583 -15.619 9.361 1.00 87.62 182 SER A N 1
ATOM 1425 C CA . SER A 1 182 ? -9.296 -16.607 8.312 1.00 87.62 182 SER A CA 1
ATOM 1426 C C . SER A 1 182 ? -8.345 -16.091 7.227 1.00 87.62 182 SER A C 1
ATOM 1428 O O . SER A 1 182 ? -7.830 -16.882 6.436 1.00 87.62 182 SER A O 1
ATOM 1430 N N . SER A 1 183 ? -8.085 -14.780 7.173 1.00 87.38 183 SER A N 1
ATOM 1431 C CA . SER A 1 183 ? -7.230 -14.179 6.143 1.00 87.38 183 SER A CA 1
ATOM 1432 C C . SER A 1 183 ? -5.747 -14.520 6.322 1.00 87.38 183 SER A C 1
ATOM 1434 O O . SER A 1 183 ? -4.979 -14.469 5.360 1.00 87.38 183 SER A O 1
ATOM 1436 N N . GLY A 1 184 ? -5.328 -14.837 7.553 1.00 89.06 184 GLY A N 1
ATOM 1437 C CA . GLY A 1 184 ? -3.917 -14.976 7.922 1.00 89.06 184 GLY A CA 1
ATOM 1438 C C . GLY A 1 184 ? -3.131 -13.658 7.871 1.00 89.06 184 GLY A C 1
ATOM 1439 O O . GLY A 1 184 ? -1.904 -13.675 7.980 1.00 89.06 184 GLY A O 1
ATOM 1440 N N . VAL A 1 185 ? -3.806 -12.517 7.698 1.00 92.00 185 VAL A N 1
ATOM 1441 C CA . VAL A 1 185 ? -3.187 -11.190 7.638 1.00 92.00 185 VAL A CA 1
ATOM 1442 C C . VAL A 1 185 ? -2.934 -10.684 9.052 1.00 92.00 185 VAL A C 1
ATOM 1444 O O . VAL A 1 185 ? -3.853 -10.492 9.845 1.00 92.00 185 VAL A O 1
ATOM 1447 N N . ALA A 1 186 ? -1.665 -10.423 9.361 1.00 91.88 186 ALA A N 1
ATOM 1448 C CA . ALA A 1 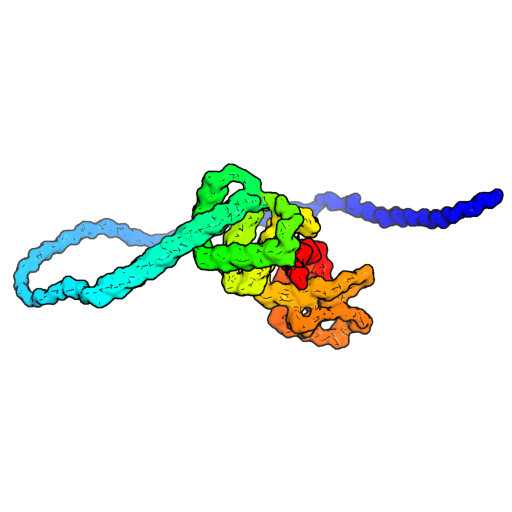186 ? -1.278 -9.793 10.615 1.00 91.88 186 ALA A CA 1
ATOM 1449 C C . ALA A 1 186 ? -1.239 -8.255 10.476 1.00 91.88 186 ALA A C 1
ATOM 1451 O O . ALA A 1 186 ? -0.703 -7.748 9.482 1.00 91.88 186 ALA A O 1
ATOM 1452 N N . PRO A 1 187 ? -1.708 -7.495 11.485 1.00 90.31 187 PRO A N 1
ATOM 1453 C CA . PRO A 1 187 ? -1.572 -6.041 11.515 1.00 90.31 187 PRO A CA 1
ATOM 1454 C C . PRO A 1 187 ? -0.093 -5.647 11.586 1.00 90.31 187 PRO A C 1
ATOM 1456 O O . PRO A 1 187 ? 0.609 -5.972 12.546 1.00 90.31 187 PRO A O 1
ATOM 1459 N N . ARG A 1 188 ? 0.400 -4.913 10.581 1.00 96.12 188 ARG A N 1
ATOM 1460 C CA . ARG A 1 188 ? 1.786 -4.422 10.529 1.00 96.12 188 ARG A CA 1
ATOM 1461 C C . ARG A 1 188 ? 1.811 -2.927 10.253 1.00 96.12 188 ARG A C 1
ATOM 1463 O O . ARG A 1 18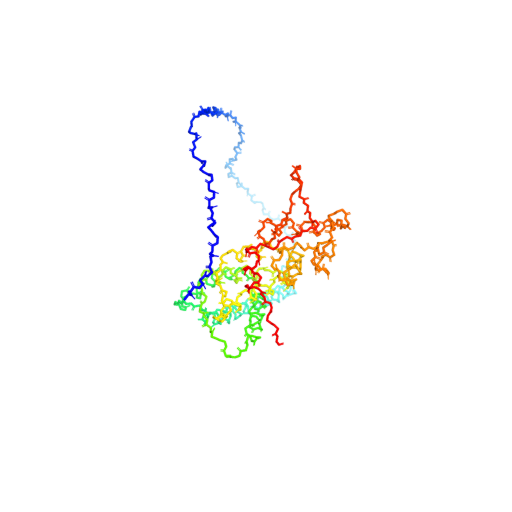8 ? 1.190 -2.458 9.305 1.00 96.12 188 ARG A O 1
ATOM 1470 N N . ARG A 1 189 ? 2.624 -2.185 11.014 1.00 95.69 189 ARG A N 1
ATOM 1471 C CA . ARG A 1 189 ? 2.861 -0.745 10.775 1.00 95.69 189 ARG A CA 1
ATOM 1472 C C . ARG A 1 189 ? 3.394 -0.464 9.366 1.00 95.69 189 ARG A C 1
ATOM 1474 O O . ARG A 1 189 ? 3.082 0.580 8.811 1.00 95.69 189 ARG A O 1
ATOM 1481 N N . ALA A 1 190 ? 4.140 -1.412 8.793 1.00 97.00 190 ALA A N 1
ATOM 1482 C CA . ALA A 1 190 ? 4.651 -1.325 7.428 1.00 97.00 190 ALA A CA 1
ATOM 1483 C C . ALA A 1 190 ? 3.532 -1.204 6.376 1.00 97.00 190 ALA A C 1
ATOM 1485 O O . ALA A 1 190 ? 3.702 -0.467 5.414 1.00 97.00 190 ALA A O 1
ATOM 1486 N N . HIS A 1 191 ? 2.379 -1.865 6.571 1.00 97.94 191 HIS A N 1
ATOM 1487 C CA . HIS A 1 191 ? 1.256 -1.745 5.633 1.00 97.94 191 HIS A CA 1
ATOM 1488 C C . HIS A 1 191 ? 0.707 -0.315 5.612 1.00 97.94 191 HIS A C 1
ATOM 1490 O O . HIS A 1 191 ? 0.503 0.246 4.544 1.00 97.94 191 HIS A O 1
ATOM 1496 N N . ILE A 1 192 ? 0.551 0.293 6.794 1.00 97.25 192 ILE A N 1
ATOM 1497 C CA . ILE A 1 192 ? 0.091 1.681 6.940 1.00 97.25 192 ILE A CA 1
ATOM 1498 C C . ILE A 1 192 ? 1.070 2.634 6.247 1.00 97.25 192 ILE A C 1
ATOM 1500 O O . ILE A 1 192 ? 0.653 3.451 5.435 1.00 97.25 192 ILE A O 1
ATOM 1504 N N . SER A 1 193 ? 2.374 2.512 6.523 1.00 97.75 193 SER A N 1
ATOM 1505 C CA . SER A 1 193 ? 3.368 3.396 5.903 1.00 97.75 193 SER A CA 1
ATOM 1506 C C . SER A 1 193 ? 3.451 3.230 4.389 1.00 97.75 193 SER A C 1
ATOM 1508 O O . SER A 1 193 ? 3.667 4.216 3.704 1.00 97.75 193 SER A O 1
ATOM 1510 N N . MET A 1 194 ? 3.282 2.010 3.865 1.00 98.44 194 MET A N 1
ATOM 1511 C CA . MET A 1 194 ? 3.312 1.770 2.421 1.00 98.44 194 MET A CA 1
ATOM 1512 C C . MET A 1 194 ? 2.115 2.405 1.718 1.00 98.44 194 MET A C 1
ATOM 1514 O O . MET A 1 194 ? 2.328 3.117 0.750 1.00 98.44 194 MET A O 1
ATOM 1518 N N . ILE A 1 195 ? 0.885 2.190 2.205 1.00 98.31 195 ILE A N 1
ATOM 1519 C CA . ILE A 1 195 ? -0.321 2.745 1.562 1.00 98.31 195 ILE A CA 1
ATOM 1520 C C . ILE A 1 195 ? -0.317 4.273 1.631 1.00 98.31 195 ILE A C 1
ATOM 1522 O O . ILE A 1 195 ? -0.601 4.928 0.639 1.00 98.31 195 ILE A O 1
ATOM 1526 N N . ARG A 1 196 ? 0.050 4.848 2.781 1.00 97.81 196 ARG A N 1
ATOM 1527 C CA . ARG A 1 196 ? 0.105 6.306 2.962 1.00 97.81 196 ARG A CA 1
ATOM 1528 C C . ARG A 1 196 ? 1.080 6.998 2.007 1.00 97.81 196 ARG A C 1
ATOM 1530 O O . ARG A 1 196 ? 0.870 8.144 1.632 1.00 97.81 196 ARG A O 1
ATOM 1537 N N . ASP A 1 197 ? 2.164 6.317 1.660 1.00 98.12 197 ASP A N 1
ATOM 1538 C CA . ASP A 1 197 ? 3.206 6.844 0.786 1.00 98.12 197 ASP A CA 1
ATOM 1539 C C . ASP A 1 197 ? 2.921 6.572 -0.712 1.00 98.12 197 ASP A C 1
ATOM 1541 O O . ASP A 1 197 ? 3.764 6.905 -1.549 1.00 98.12 197 ASP A O 1
ATOM 1545 N N . MET A 1 198 ? 1.779 5.961 -1.062 1.00 98.31 198 MET A N 1
ATOM 1546 C CA . MET A 1 198 ? 1.366 5.700 -2.447 1.00 98.31 198 MET A CA 1
ATOM 1547 C C . MET A 1 198 ? 0.543 6.854 -3.023 1.00 98.31 198 MET A C 1
ATOM 1549 O O . MET A 1 198 ? -0.336 7.408 -2.372 1.00 98.31 198 MET A O 1
ATOM 1553 N N . SER A 1 199 ? 0.776 7.155 -4.296 1.00 97.94 199 SER A N 1
ATOM 1554 C CA . SER A 1 199 ? -0.177 7.866 -5.142 1.00 97.94 199 SER A CA 1
ATOM 1555 C C . SER A 1 199 ? -1.215 6.904 -5.736 1.00 97.94 199 SER A C 1
ATOM 1557 O O . SER A 1 199 ? -1.054 5.680 -5.709 1.00 97.94 199 SER A O 1
ATOM 1559 N N . ARG A 1 200 ? -2.259 7.459 -6.362 1.00 97.56 200 ARG A N 1
ATOM 1560 C CA . ARG A 1 200 ? -3.226 6.680 -7.147 1.00 97.56 200 ARG A CA 1
ATOM 1561 C C . ARG A 1 200 ? -2.545 5.811 -8.214 1.00 97.56 200 ARG A C 1
ATOM 1563 O O . ARG A 1 200 ? -2.855 4.629 -8.343 1.00 97.56 200 ARG A O 1
ATOM 1570 N N . MET A 1 201 ? -1.595 6.379 -8.963 1.00 98.19 201 MET A N 1
ATOM 1571 C CA . MET A 1 201 ? -0.883 5.649 -10.017 1.00 98.19 201 MET A CA 1
ATOM 1572 C C . MET A 1 201 ? -0.061 4.490 -9.436 1.00 98.19 201 MET A C 1
ATOM 1574 O O . MET A 1 201 ? -0.063 3.392 -9.991 1.00 98.19 201 MET A O 1
ATOM 1578 N N . ASP A 1 202 ? 0.559 4.692 -8.271 1.00 98.62 202 ASP A N 1
ATOM 1579 C CA . ASP A 1 202 ? 1.329 3.652 -7.582 1.00 98.62 202 ASP A CA 1
ATOM 1580 C C . ASP A 1 202 ? 0.433 2.476 -7.187 1.00 98.62 202 ASP A C 1
ATOM 1582 O O . ASP A 1 202 ? 0.812 1.324 -7.388 1.00 98.62 202 ASP A O 1
ATOM 1586 N N . ALA A 1 203 ? -0.767 2.758 -6.670 1.00 97.94 203 ALA A N 1
ATOM 1587 C CA . ALA A 1 203 ? -1.746 1.739 -6.308 1.00 97.94 203 ALA A CA 1
ATOM 1588 C C . ALA A 1 203 ? -2.199 0.915 -7.522 1.00 97.94 203 ALA A C 1
ATOM 1590 O O . ALA A 1 203 ? -2.193 -0.317 -7.460 1.00 97.94 203 ALA A O 1
ATOM 1591 N N . LEU A 1 204 ? -2.523 1.573 -8.641 1.00 97.62 204 LEU A N 1
ATOM 1592 C CA . LEU A 1 204 ? -2.921 0.901 -9.883 1.00 97.62 204 LEU A CA 1
ATOM 1593 C C . LEU A 1 204 ? -1.797 0.013 -10.434 1.00 97.62 204 LEU A C 1
ATOM 1595 O O . LEU A 1 204 ? -2.026 -1.143 -10.797 1.00 97.62 204 LEU A O 1
ATOM 1599 N N . ILE A 1 205 ? -0.568 0.532 -10.464 1.00 98.38 205 ILE A N 1
ATOM 1600 C CA . ILE A 1 205 ? 0.618 -0.210 -10.903 1.00 98.38 205 ILE A CA 1
ATOM 1601 C C . ILE A 1 205 ? 0.900 -1.389 -9.967 1.00 98.38 205 ILE A C 1
ATOM 1603 O O . ILE A 1 205 ? 1.166 -2.500 -10.433 1.00 98.38 205 ILE A O 1
ATOM 1607 N N . PHE A 1 206 ? 0.814 -1.174 -8.655 1.00 98.38 206 PHE A N 1
ATOM 1608 C CA . PHE A 1 206 ? 0.999 -2.211 -7.648 1.00 98.38 206 PHE A CA 1
ATOM 1609 C C . PHE A 1 206 ? -0.019 -3.343 -7.826 1.00 98.38 206 PHE A C 1
ATOM 1611 O O . PHE A 1 206 ? 0.378 -4.506 -7.922 1.00 98.38 206 PHE A O 1
ATOM 1618 N N . GLU A 1 207 ? -1.312 -3.032 -7.941 1.00 97.56 207 GLU A N 1
ATOM 1619 C CA . GLU A 1 207 ? -2.348 -4.041 -8.182 1.00 97.56 207 GLU A CA 1
ATOM 1620 C C . GLU A 1 207 ? -2.119 -4.800 -9.495 1.00 97.56 207 GLU A C 1
ATOM 1622 O O . GLU A 1 207 ? -2.193 -6.032 -9.502 1.00 97.56 207 GLU A O 1
ATOM 1627 N N . ALA A 1 208 ? -1.761 -4.107 -10.580 1.00 97.81 208 ALA A N 1
ATOM 1628 C CA . ALA A 1 208 ? -1.477 -4.733 -11.870 1.00 97.81 208 ALA A CA 1
ATOM 1629 C C . ALA A 1 208 ? -0.298 -5.722 -11.786 1.00 97.81 208 ALA A C 1
ATOM 1631 O O . ALA A 1 208 ? -0.429 -6.883 -12.182 1.00 97.81 208 ALA A O 1
ATOM 1632 N N . ILE A 1 209 ? 0.834 -5.302 -11.206 1.00 97.81 209 ILE A N 1
ATOM 1633 C CA . ILE A 1 209 ? 2.025 -6.146 -11.008 1.00 97.81 209 ILE A CA 1
ATOM 1634 C C . ILE A 1 209 ? 1.669 -7.387 -10.183 1.00 97.81 209 ILE A C 1
ATOM 1636 O O . ILE A 1 209 ? 2.015 -8.518 -10.535 1.00 97.81 209 ILE A O 1
ATOM 1640 N N . TYR A 1 210 ? 0.968 -7.201 -9.072 1.00 97.00 210 TYR A N 1
ATOM 1641 C CA . TYR A 1 210 ? 0.672 -8.290 -8.149 1.00 97.00 210 TYR A CA 1
ATOM 1642 C C . TYR A 1 210 ? -0.496 -9.183 -8.585 1.00 97.00 210 TYR A C 1
ATOM 1644 O O . TYR A 1 210 ? -0.583 -10.314 -8.102 1.00 97.00 210 TYR A O 1
ATOM 1652 N N . GLY A 1 211 ? -1.321 -8.734 -9.534 1.00 95.56 211 GLY A N 1
ATOM 1653 C CA . GLY A 1 211 ? -2.350 -9.537 -10.195 1.00 95.56 211 GLY A CA 1
ATOM 1654 C C . GLY A 1 211 ? -1.789 -10.625 -11.118 1.00 95.56 211 GLY A C 1
ATOM 1655 O O . GLY A 1 211 ? -2.462 -11.623 -11.374 1.00 95.56 211 GLY A O 1
ATOM 1656 N N . VAL A 1 212 ? -0.541 -10.488 -11.575 1.00 95.62 212 VAL A N 1
ATOM 1657 C CA . VAL A 1 212 ? 0.151 -11.530 -12.349 1.00 95.62 212 VAL A CA 1
ATOM 1658 C C . VAL A 1 212 ? 0.420 -12.746 -11.448 1.00 95.62 212 VAL A C 1
ATOM 1660 O O . VAL A 1 212 ? 1.015 -12.569 -10.391 1.00 95.62 212 VAL A O 1
ATOM 1663 N N . PRO A 1 213 ? 0.054 -13.988 -11.805 1.00 92.50 213 PRO A N 1
ATOM 1664 C CA . PRO A 1 213 ? 0.330 -15.156 -10.964 1.00 92.50 213 PRO A CA 1
ATOM 1665 C C . PRO A 1 213 ? 1.827 -15.385 -10.704 1.00 92.50 213 PRO A C 1
ATOM 1667 O O . PRO A 1 213 ? 2.654 -15.247 -11.609 1.00 92.50 213 PRO A O 1
ATOM 1670 N N . ASP A 1 214 ? 2.171 -15.773 -9.473 1.00 88.81 214 ASP A N 1
ATOM 1671 C CA . ASP A 1 214 ? 3.539 -16.165 -9.121 1.00 88.81 214 ASP A CA 1
ATOM 1672 C C . ASP A 1 214 ? 3.907 -17.502 -9.777 1.00 88.81 214 ASP A C 1
ATOM 1674 O O . ASP A 1 214 ? 3.078 -18.406 -9.897 1.00 88.81 214 ASP A O 1
ATOM 1678 N N . VAL A 1 215 ? 5.177 -17.650 -10.162 1.00 81.19 215 VAL A N 1
ATOM 1679 C CA . VAL A 1 215 ? 5.717 -18.912 -10.678 1.00 81.19 215 VAL A CA 1
ATOM 1680 C C . VAL A 1 215 ? 7.083 -19.254 -10.089 1.00 81.19 215 VAL A C 1
ATOM 1682 O O . VAL A 1 215 ? 7.849 -18.347 -9.754 1.00 81.19 215 VAL A O 1
ATOM 1685 N N . PRO A 1 216 ? 7.445 -20.550 -10.032 1.00 75.44 216 PRO A N 1
ATOM 1686 C CA . PRO A 1 216 ? 8.718 -20.988 -9.461 1.00 75.44 216 PRO A CA 1
ATOM 1687 C C . PRO A 1 216 ? 9.951 -20.384 -10.141 1.00 75.44 216 PRO A C 1
ATOM 1689 O O . PRO A 1 216 ? 10.979 -20.212 -9.500 1.00 75.44 216 PRO A O 1
ATOM 1692 N N . SER A 1 217 ? 9.858 -20.039 -11.431 1.00 72.19 217 SER A N 1
ATOM 1693 C CA . SER A 1 217 ? 10.998 -19.532 -12.200 1.00 72.19 217 SER A CA 1
ATOM 1694 C C . SER A 1 217 ? 11.348 -18.065 -11.921 1.00 72.19 217 SER A C 1
ATOM 1696 O O . SER A 1 217 ? 12.236 -17.547 -12.588 1.00 72.19 217 SER A O 1
ATOM 1698 N N . GLY A 1 218 ? 10.646 -17.381 -11.003 1.00 64.88 218 GLY A N 1
ATOM 1699 C CA . GLY A 1 218 ? 11.027 -16.047 -10.515 1.00 64.88 218 GLY A CA 1
ATOM 1700 C C . GLY A 1 218 ? 11.183 -14.974 -11.598 1.00 64.88 218 GLY A C 1
ATOM 1701 O O . GLY A 1 218 ? 11.976 -14.056 -11.429 1.00 64.88 218 GLY A O 1
ATOM 1702 N N . LYS A 1 219 ? 10.484 -15.105 -12.732 1.00 79.69 219 LYS A N 1
ATOM 1703 C CA . LYS A 1 219 ? 10.640 -14.170 -13.851 1.00 79.69 219 LYS A CA 1
ATOM 1704 C C . LYS A 1 219 ? 9.982 -12.831 -13.541 1.00 79.69 219 LYS A C 1
ATOM 1706 O O . LYS A 1 219 ? 8.889 -12.791 -12.975 1.00 79.69 219 LYS A O 1
ATOM 1711 N N . ALA A 1 220 ? 10.644 -11.765 -13.972 1.00 92.50 220 ALA A N 1
ATOM 1712 C CA . ALA A 1 220 ? 10.190 -10.401 -13.780 1.00 92.50 220 ALA A CA 1
ATOM 1713 C C . ALA A 1 220 ? 8.944 -10.063 -14.621 1.00 92.50 220 ALA A C 1
ATOM 1715 O O . ALA A 1 220 ? 8.573 -10.777 -15.561 1.00 92.50 220 ALA A O 1
ATOM 1716 N N . ILE A 1 221 ? 8.291 -8.962 -14.258 1.00 96.38 221 ILE A N 1
ATOM 1717 C CA . ILE A 1 221 ? 7.074 -8.441 -14.884 1.00 96.38 221 ILE A CA 1
ATOM 1718 C C . ILE A 1 221 ? 7.443 -7.278 -15.797 1.00 96.38 221 ILE A C 1
ATOM 1720 O O . ILE A 1 221 ? 8.175 -6.385 -15.382 1.00 96.38 221 ILE A O 1
ATOM 1724 N N . VAL A 1 222 ? 6.927 -7.290 -17.023 1.00 96.94 222 VAL A N 1
ATOM 1725 C CA . VAL A 1 222 ? 7.109 -6.215 -18.006 1.00 96.94 222 VAL A CA 1
ATOM 1726 C C . VAL A 1 222 ? 6.321 -4.978 -17.581 1.00 96.94 222 VAL A C 1
ATOM 1728 O O . VAL A 1 222 ? 5.175 -5.103 -17.148 1.00 96.94 222 VAL A O 1
ATOM 1731 N N . THR A 1 223 ? 6.923 -3.794 -17.713 1.00 97.38 223 THR A N 1
ATOM 1732 C CA . THR A 1 223 ? 6.389 -2.565 -17.102 1.00 97.38 223 THR A CA 1
ATOM 1733 C C . THR A 1 223 ? 5.893 -1.482 -18.062 1.00 97.38 223 THR A C 1
ATOM 1735 O O . THR A 1 223 ? 5.159 -0.601 -17.626 1.00 97.38 223 THR A O 1
ATOM 1738 N N . TYR A 1 224 ? 6.242 -1.516 -19.353 1.00 97.12 224 TYR A N 1
ATOM 1739 C CA . TYR A 1 224 ? 5.966 -0.384 -20.255 1.00 97.12 224 TYR A CA 1
ATOM 1740 C C . TYR A 1 224 ? 4.479 -0.161 -20.587 1.00 97.12 224 TYR A C 1
ATOM 1742 O O . TYR A 1 224 ? 4.114 0.936 -20.997 1.00 97.12 224 TYR A O 1
ATOM 1750 N N . GLU A 1 225 ? 3.619 -1.171 -20.399 1.00 96.81 225 GLU A N 1
ATOM 1751 C CA . GLU A 1 225 ? 2.160 -1.068 -20.605 1.00 96.81 225 GLU A CA 1
ATOM 1752 C C . GLU A 1 225 ? 1.379 -0.847 -19.298 1.00 96.81 225 GLU A C 1
ATOM 1754 O O . GLU A 1 225 ? 0.148 -0.937 -19.283 1.00 96.81 225 GLU A O 1
ATOM 1759 N N . LEU A 1 226 ? 2.061 -0.595 -18.177 1.00 98.19 226 LEU A N 1
ATOM 1760 C CA . LEU A 1 226 ? 1.404 -0.378 -16.890 1.00 98.19 226 LEU A CA 1
ATOM 1761 C C . LEU A 1 226 ? 0.669 0.979 -16.837 1.00 98.19 226 LEU A C 1
ATOM 1763 O O . LEU A 1 226 ? 1.039 1.909 -17.544 1.00 98.19 226 LEU A O 1
ATOM 1767 N N . PRO A 1 227 ? -0.386 1.113 -16.011 1.00 97.88 227 PRO A N 1
ATOM 1768 C CA . PRO A 1 227 ? -1.080 0.047 -15.282 1.00 97.88 227 PRO A CA 1
ATOM 1769 C C . PRO A 1 227 ? -2.017 -0.794 -16.174 1.00 97.88 227 PRO A C 1
ATOM 1771 O O . PRO A 1 227 ? -2.625 -1.744 -15.691 1.00 97.88 227 PRO A O 1
ATOM 1774 N N . GLY A 1 228 ? -2.151 -0.464 -17.465 1.00 97.69 228 GLY A N 1
ATOM 1775 C CA . GLY A 1 228 ? -3.122 -1.086 -18.371 1.00 97.69 228 GLY A CA 1
ATOM 1776 C C . GLY A 1 228 ? -2.923 -2.590 -18.573 1.00 97.69 228 GLY A C 1
ATOM 1777 O O . GLY A 1 228 ? -3.902 -3.334 -18.663 1.00 97.69 228 GLY A O 1
ATOM 1778 N N . LYS A 1 229 ? -1.672 -3.059 -18.618 1.00 96.81 229 LYS A N 1
ATOM 1779 C CA . LYS A 1 229 ? -1.358 -4.480 -18.770 1.00 96.81 229 LYS A CA 1
ATOM 1780 C C . LYS A 1 229 ? -0.066 -4.848 -18.052 1.00 96.81 229 LYS A C 1
ATOM 1782 O O . LYS A 1 229 ? 0.990 -4.277 -18.302 1.00 96.81 229 LYS A O 1
ATOM 1787 N N . ALA A 1 230 ? -0.151 -5.876 -17.214 1.00 95.56 230 ALA A N 1
ATOM 1788 C CA . ALA A 1 230 ? 0.991 -6.515 -16.578 1.00 95.56 230 ALA A CA 1
ATOM 1789 C C . ALA A 1 230 ? 1.091 -7.967 -17.051 1.00 95.56 230 ALA A C 1
ATOM 1791 O O . ALA A 1 230 ? 0.105 -8.707 -17.049 1.00 95.56 230 ALA A O 1
ATOM 1792 N N . TYR A 1 231 ? 2.282 -8.387 -17.461 1.00 95.62 231 TYR A N 1
ATOM 1793 C CA . TYR A 1 231 ? 2.542 -9.763 -17.865 1.00 95.62 231 TYR A CA 1
ATOM 1794 C C . TYR A 1 231 ? 4.010 -10.114 -17.652 1.00 95.62 231 TYR A C 1
ATOM 1796 O O . TYR A 1 231 ? 4.863 -9.262 -17.411 1.00 95.62 231 TYR A O 1
ATOM 1804 N N . ARG A 1 232 ? 4.301 -11.408 -17.689 1.00 94.44 232 ARG A N 1
ATOM 1805 C CA . ARG A 1 232 ? 5.635 -11.928 -17.406 1.00 94.44 232 ARG A CA 1
ATOM 1806 C C . ARG A 1 232 ? 6.570 -11.730 -18.593 1.00 94.44 232 ARG A C 1
ATOM 1808 O O . ARG A 1 232 ? 6.155 -11.881 -19.738 1.00 94.44 232 ARG A O 1
ATOM 1815 N N . ALA A 1 233 ? 7.847 -11.496 -18.306 1.00 92.75 233 ALA A N 1
ATOM 1816 C CA . ALA A 1 233 ? 8.920 -11.400 -19.295 1.00 92.75 233 ALA A CA 1
ATOM 1817 C C . ALA A 1 233 ? 9.349 -12.781 -19.842 1.00 92.75 233 ALA A C 1
ATOM 1819 O O . ALA A 1 233 ? 10.526 -13.138 -19.860 1.00 92.75 233 ALA A O 1
ATOM 1820 N N . ASP A 1 234 ? 8.391 -13.630 -20.218 1.00 90.56 234 ASP A N 1
ATOM 1821 C CA . ASP A 1 234 ? 8.671 -14.995 -20.658 1.00 90.56 234 ASP A CA 1
ATOM 1822 C C . ASP A 1 234 ? 9.366 -15.018 -22.028 1.00 90.56 234 ASP A C 1
ATOM 1824 O O . ASP A 1 234 ? 8.712 -14.997 -23.062 1.00 90.56 234 ASP A O 1
ATOM 1828 N N . GLY A 1 235 ? 10.702 -15.112 -22.011 1.00 87.06 235 GLY A N 1
ATOM 1829 C CA . GLY A 1 235 ? 11.517 -15.190 -23.230 1.00 87.06 235 GLY A CA 1
ATOM 1830 C C . GLY A 1 235 ? 11.752 -13.839 -23.904 1.00 87.06 235 GLY A C 1
ATOM 1831 O O . GLY A 1 235 ? 12.086 -13.821 -25.081 1.00 87.06 235 GLY A O 1
ATOM 1832 N N . LEU A 1 236 ? 11.551 -12.741 -23.170 1.00 89.75 236 LEU A N 1
ATOM 1833 C CA . LEU A 1 236 ? 11.816 -11.387 -23.644 1.00 89.75 236 LEU A CA 1
ATOM 1834 C C . LEU A 1 236 ? 13.169 -10.909 -23.135 1.00 89.75 236 LEU A C 1
ATOM 1836 O O . LEU A 1 236 ? 13.446 -10.988 -21.936 1.00 89.75 236 LEU A O 1
ATOM 1840 N N . GLU A 1 237 ? 13.969 -10.356 -24.038 1.00 89.44 237 GLU A N 1
ATOM 1841 C CA . GLU A 1 237 ? 15.228 -9.706 -23.687 1.00 89.44 237 GLU A CA 1
ATOM 1842 C C . GLU A 1 237 ? 15.010 -8.218 -23.385 1.00 89.44 237 GLU A C 1
ATOM 1844 O O . GLU A 1 237 ? 14.151 -7.554 -23.967 1.00 89.44 237 GLU A O 1
ATOM 1849 N N . ALA A 1 238 ? 15.832 -7.642 -22.501 1.00 88.00 238 ALA A N 1
ATOM 1850 C CA . ALA A 1 238 ? 15.723 -6.225 -22.125 1.00 88.00 238 ALA A CA 1
ATOM 1851 C C . ALA A 1 238 ? 15.819 -5.269 -23.328 1.00 88.00 238 ALA A C 1
ATOM 1853 O O . ALA A 1 238 ? 15.260 -4.174 -23.299 1.00 88.00 238 ALA A O 1
ATOM 1854 N N . ALA A 1 239 ? 16.539 -5.665 -24.379 1.00 90.94 239 ALA A N 1
ATOM 1855 C CA . ALA A 1 239 ? 16.688 -4.882 -25.601 1.00 90.94 239 ALA A CA 1
ATOM 1856 C C . ALA A 1 239 ? 15.400 -4.821 -26.445 1.00 90.94 239 ALA A C 1
ATOM 1858 O O . ALA A 1 239 ? 15.230 -3.881 -27.215 1.00 90.94 239 ALA A O 1
ATOM 1859 N N . GLU A 1 240 ? 14.500 -5.794 -26.291 1.00 93.19 240 GLU A N 1
ATOM 1860 C CA . GLU A 1 240 ? 13.257 -5.919 -27.067 1.00 93.19 240 GLU A CA 1
ATOM 1861 C C . GLU A 1 240 ? 12.081 -5.193 -26.408 1.00 93.19 240 GLU A C 1
ATOM 1863 O O . GLU A 1 240 ? 11.077 -4.901 -27.055 1.00 93.19 240 GLU A O 1
ATOM 1868 N N . VAL A 1 241 ? 12.201 -4.897 -25.113 1.00 95.00 241 VAL A N 1
ATOM 1869 C CA . VAL A 1 241 ? 11.153 -4.251 -24.324 1.00 95.00 241 VAL A CA 1
ATOM 1870 C C . VAL A 1 241 ? 11.309 -2.725 -24.406 1.00 95.00 241 VAL A C 1
ATOM 1872 O O . VAL A 1 241 ? 12.388 -2.212 -24.079 1.00 95.00 241 VAL A O 1
ATOM 1875 N N . PRO A 1 242 ? 10.268 -1.981 -24.830 1.00 96.88 242 PRO A N 1
ATOM 1876 C CA . PRO A 1 242 ? 10.265 -0.520 -24.800 1.00 96.88 242 PRO A CA 1
ATOM 1877 C C . PRO A 1 242 ? 10.489 0.038 -23.392 1.00 96.88 242 PRO A C 1
ATOM 1879 O O . PRO A 1 242 ? 10.213 -0.629 -22.395 1.00 96.88 242 PRO A O 1
ATOM 1882 N N . GLU A 1 243 ? 10.966 1.278 -23.308 1.00 96.50 243 GLU A N 1
ATOM 1883 C CA . GLU A 1 243 ? 11.007 1.974 -22.022 1.00 96.50 243 GLU A CA 1
ATOM 1884 C C . GLU A 1 243 ? 9.584 2.350 -21.572 1.00 96.50 243 GLU A C 1
ATOM 1886 O O . GLU A 1 243 ? 8.772 2.768 -22.407 1.00 96.50 243 GLU A O 1
ATOM 1891 N N . PRO A 1 244 ? 9.264 2.219 -20.273 1.00 97.56 244 PRO A N 1
ATOM 1892 C CA . PRO A 1 244 ? 8.041 2.781 -19.712 1.00 97.56 244 PRO A CA 1
ATOM 1893 C C . PRO A 1 244 ? 8.008 4.312 -19.842 1.00 97.56 244 PRO A C 1
ATOM 1895 O O . PRO A 1 244 ? 9.042 4.969 -19.970 1.00 97.56 244 PRO A O 1
ATOM 1898 N N . SER A 1 245 ? 6.806 4.893 -19.789 1.00 97.94 245 SER A N 1
ATOM 1899 C CA . SER A 1 245 ? 6.646 6.350 -19.746 1.00 97.94 245 SER A CA 1
ATOM 1900 C C . SER A 1 245 ? 7.238 6.942 -18.461 1.00 97.94 245 SER A C 1
ATOM 1902 O O . SER A 1 245 ? 7.362 6.255 -17.448 1.00 97.94 245 SER A O 1
ATOM 1904 N N . GLU A 1 246 ? 7.565 8.236 -18.477 1.00 97.69 246 GLU A N 1
ATOM 1905 C CA . GLU A 1 246 ? 8.124 8.939 -17.311 1.00 97.69 246 GLU A CA 1
ATOM 1906 C C . GLU A 1 246 ? 7.218 8.834 -16.074 1.00 97.69 246 GLU A C 1
ATOM 1908 O O . GLU A 1 246 ? 7.696 8.572 -14.974 1.00 97.69 246 GLU A O 1
ATOM 1913 N N . GLU A 1 247 ? 5.903 8.955 -16.259 1.00 97.94 247 GLU A N 1
ATOM 1914 C CA . GLU A 1 247 ? 4.919 8.795 -15.184 1.00 97.94 247 GLU A CA 1
ATOM 1915 C C . GLU A 1 247 ? 4.986 7.395 -14.549 1.00 97.94 247 GLU A C 1
ATOM 1917 O O . GLU A 1 247 ? 5.031 7.271 -13.325 1.00 97.94 247 GLU A O 1
ATOM 1922 N N . ILE A 1 248 ? 5.085 6.341 -15.371 1.00 98.31 248 ILE A N 1
ATOM 1923 C CA . ILE A 1 248 ? 5.255 4.963 -14.890 1.00 98.31 248 ILE A CA 1
ATOM 1924 C C . ILE A 1 248 ? 6.590 4.821 -14.151 1.00 98.31 248 ILE A C 1
ATOM 1926 O O . ILE A 1 248 ? 6.626 4.206 -13.089 1.00 98.31 248 ILE A O 1
ATOM 1930 N N . VAL A 1 249 ? 7.681 5.392 -14.674 1.00 98.25 249 VAL A N 1
ATOM 1931 C CA . VAL A 1 249 ? 9.007 5.344 -14.031 1.00 98.25 249 VAL A CA 1
ATOM 1932 C C . VAL A 1 249 ? 8.977 5.984 -12.643 1.00 98.25 249 VAL A C 1
ATOM 1934 O O . VAL A 1 249 ? 9.489 5.390 -11.696 1.00 98.25 249 VAL A O 1
ATOM 1937 N N . LEU A 1 250 ? 8.344 7.151 -12.490 1.00 98.38 250 LEU A N 1
ATOM 1938 C CA . LEU A 1 250 ? 8.221 7.828 -11.195 1.00 98.38 250 LEU A CA 1
ATOM 1939 C C . LEU A 1 250 ? 7.447 6.978 -10.181 1.00 98.38 250 LEU A C 1
ATOM 1941 O O . LEU A 1 250 ? 7.897 6.807 -9.045 1.00 98.38 250 LEU A O 1
ATOM 1945 N N . SER A 1 251 ? 6.327 6.389 -10.600 1.00 98.50 251 SER A N 1
ATOM 1946 C CA . SER A 1 251 ? 5.549 5.492 -9.745 1.00 98.50 251 SER A CA 1
ATOM 1947 C C . SER A 1 251 ? 6.303 4.215 -9.382 1.00 98.50 251 SER A C 1
ATOM 1949 O O . SER A 1 251 ? 6.311 3.801 -8.223 1.00 98.50 251 SER A O 1
ATOM 1951 N N . LEU A 1 252 ? 6.993 3.597 -10.343 1.00 98.44 252 LEU A N 1
ATOM 1952 C CA . LEU A 1 252 ? 7.832 2.422 -10.106 1.00 98.44 252 LEU A CA 1
ATOM 1953 C C . LEU A 1 252 ? 8.967 2.728 -9.121 1.00 98.44 252 LEU A C 1
ATOM 1955 O O . LEU A 1 252 ? 9.184 1.950 -8.193 1.00 98.44 252 LEU A O 1
ATOM 1959 N N . SER A 1 253 ? 9.633 3.873 -9.271 1.00 98.19 253 SER A N 1
ATOM 1960 C CA . SER A 1 253 ? 10.672 4.338 -8.347 1.00 98.19 253 SER A CA 1
ATOM 1961 C C . SER A 1 253 ? 10.121 4.528 -6.928 1.00 98.19 253 SER A C 1
ATOM 1963 O O . SER A 1 253 ? 10.726 4.066 -5.957 1.00 98.19 253 SER A O 1
ATOM 1965 N N . ASN A 1 254 ? 8.922 5.109 -6.777 1.00 98.62 254 ASN A N 1
ATOM 1966 C CA . ASN A 1 254 ? 8.286 5.212 -5.463 1.00 98.62 254 ASN A CA 1
ATOM 1967 C C . ASN A 1 254 ? 7.937 3.834 -4.873 1.00 98.62 254 ASN A C 1
ATOM 1969 O O . ASN A 1 254 ? 8.181 3.589 -3.689 1.00 98.62 254 ASN A O 1
ATOM 1973 N N . LEU A 1 255 ? 7.419 2.911 -5.689 1.00 98.62 255 LEU A N 1
ATOM 1974 C CA . LEU A 1 255 ? 7.105 1.548 -5.258 1.00 98.62 255 LEU A CA 1
ATOM 1975 C C . LEU A 1 255 ? 8.355 0.770 -4.815 1.00 98.62 255 LEU A C 1
ATOM 1977 O O . LEU A 1 255 ? 8.276 -0.018 -3.869 1.00 98.62 255 LEU A O 1
ATOM 1981 N N . GLU A 1 256 ? 9.510 0.981 -5.448 1.00 98.06 256 GLU A N 1
ATOM 1982 C CA . GLU A 1 256 ? 10.781 0.429 -4.967 1.00 98.06 256 GLU A CA 1
ATOM 1983 C C . GLU A 1 256 ? 11.236 1.096 -3.669 1.00 98.06 256 GLU A C 1
ATOM 1985 O O . GLU A 1 256 ? 11.595 0.392 -2.722 1.00 98.06 256 GLU A O 1
ATOM 1990 N N . ARG A 1 257 ? 11.132 2.428 -3.561 1.00 98.06 257 ARG A N 1
ATOM 1991 C CA . ARG A 1 257 ? 11.470 3.179 -2.339 1.00 98.06 257 ARG A CA 1
ATOM 1992 C C . ARG A 1 257 ? 10.709 2.670 -1.113 1.00 98.06 257 ARG A C 1
ATOM 1994 O O . ARG A 1 257 ? 11.298 2.541 -0.040 1.00 98.06 257 ARG A O 1
ATOM 2001 N N . ILE A 1 258 ? 9.415 2.370 -1.249 1.00 98.12 258 ILE A N 1
ATOM 2002 C CA . ILE A 1 258 ? 8.601 1.807 -0.153 1.00 98.12 258 ILE A CA 1
ATOM 2003 C C . ILE A 1 258 ? 8.790 0.287 0.016 1.00 98.12 258 ILE A C 1
ATOM 2005 O O . ILE A 1 258 ? 8.170 -0.324 0.888 1.00 98.12 258 ILE A O 1
ATOM 2009 N N . GLY A 1 259 ? 9.640 -0.337 -0.805 1.00 97.94 259 GLY A N 1
ATOM 2010 C CA . GLY A 1 259 ? 9.986 -1.754 -0.752 1.00 97.94 259 GLY A CA 1
ATOM 2011 C C . GLY A 1 259 ? 8.916 -2.690 -1.313 1.00 97.94 259 GLY A C 1
ATOM 2012 O O . GLY A 1 259 ? 8.941 -3.883 -1.006 1.00 97.94 259 GLY A O 1
ATOM 2013 N N . ALA A 1 260 ? 7.961 -2.190 -2.101 1.00 98.12 260 ALA A N 1
ATOM 2014 C CA . ALA A 1 260 ? 6.871 -2.977 -2.679 1.00 98.12 260 ALA A CA 1
ATOM 2015 C C . ALA A 1 260 ? 7.290 -3.742 -3.947 1.00 98.12 260 ALA A C 1
ATOM 2017 O O . ALA A 1 260 ? 6.765 -4.826 -4.213 1.00 98.12 260 ALA A O 1
ATOM 2018 N N . VAL A 1 261 ? 8.251 -3.220 -4.707 1.00 97.81 261 VAL A N 1
ATOM 2019 C CA . VAL A 1 261 ? 8.861 -3.873 -5.879 1.00 97.81 261 VAL A CA 1
ATOM 2020 C C . VAL A 1 261 ? 10.383 -3.720 -5.828 1.00 97.81 261 VAL A C 1
ATOM 2022 O O . VAL A 1 261 ? 10.901 -3.014 -4.967 1.00 97.81 261 VAL A O 1
ATOM 2025 N N . ALA A 1 262 ? 11.100 -4.430 -6.693 1.00 96.94 262 ALA A N 1
ATOM 2026 C CA . ALA A 1 262 ? 12.547 -4.305 -6.842 1.00 96.94 262 ALA A CA 1
ATOM 2027 C C . ALA A 1 262 ? 12.945 -4.386 -8.316 1.00 96.94 262 ALA A C 1
ATOM 2029 O O . ALA A 1 262 ? 12.382 -5.201 -9.062 1.00 96.94 262 ALA A O 1
ATOM 2030 N N . PHE A 1 263 ? 13.944 -3.602 -8.713 1.00 95.25 263 PHE A N 1
ATOM 2031 C CA . PHE A 1 263 ? 14.464 -3.585 -10.080 1.00 95.25 263 PHE A CA 1
ATOM 2032 C C . PHE A 1 263 ? 15.865 -4.189 -10.173 1.00 95.25 263 PHE A C 1
ATOM 2034 O O . PHE A 1 263 ? 16.579 -4.369 -9.186 1.00 95.25 263 PHE A O 1
ATOM 2041 N N . GLY A 1 264 ? 16.243 -4.566 -11.394 1.00 91.06 264 GLY A N 1
ATOM 2042 C CA . GLY A 1 264 ? 17.635 -4.857 -11.711 1.00 91.06 264 GLY A CA 1
ATOM 2043 C C . GLY A 1 264 ? 18.405 -3.559 -11.944 1.00 91.06 264 GLY A C 1
ATOM 2044 O O . GLY A 1 264 ? 17.847 -2.574 -12.427 1.00 91.06 264 GLY A O 1
ATOM 2045 N N . SER A 1 265 ? 19.702 -3.578 -11.658 1.00 91.19 265 SER A N 1
ATOM 2046 C CA . SER A 1 265 ? 20.611 -2.483 -12.004 1.00 91.19 265 SER A CA 1
ATOM 2047 C C . SER A 1 265 ? 21.580 -2.933 -13.089 1.00 91.19 265 SER A C 1
ATOM 2049 O O . SER A 1 265 ? 21.990 -4.096 -13.139 1.00 91.19 265 SER A O 1
ATOM 2051 N N . THR A 1 266 ? 21.977 -2.010 -13.960 1.00 90.50 266 THR A N 1
ATOM 2052 C CA . THR A 1 266 ? 23.096 -2.243 -14.872 1.00 90.50 266 THR A CA 1
ATOM 2053 C C . THR A 1 266 ? 24.413 -2.291 -14.096 1.00 90.50 266 THR A C 1
ATOM 2055 O O . THR A 1 266 ? 24.512 -1.834 -12.957 1.00 90.50 266 THR A O 1
ATOM 2058 N N . TRP A 1 267 ? 25.475 -2.776 -14.742 1.00 90.56 267 TRP A N 1
ATOM 2059 C CA . TRP A 1 267 ? 26.825 -2.741 -14.170 1.00 90.56 267 TRP A CA 1
ATOM 2060 C C . TRP A 1 267 ? 27.294 -1.321 -13.804 1.00 90.56 267 TRP A C 1
ATOM 2062 O O . TRP A 1 267 ? 28.077 -1.148 -12.875 1.00 90.56 267 TRP A O 1
ATOM 2072 N N . SER A 1 268 ? 26.801 -0.291 -14.502 1.00 92.06 268 SER A N 1
ATOM 2073 C CA . SER A 1 268 ? 27.114 1.109 -14.192 1.00 92.06 268 SER A CA 1
ATOM 2074 C C . SER A 1 268 ? 26.299 1.672 -13.024 1.00 92.06 268 SER A C 1
ATOM 2076 O O . SER A 1 268 ? 26.421 2.858 -12.730 1.00 92.06 268 SER A O 1
ATOM 2078 N N . GLY A 1 269 ? 25.444 0.861 -12.395 1.00 88.75 269 GLY A N 1
ATOM 2079 C CA . GLY A 1 269 ? 24.545 1.285 -11.325 1.00 88.75 269 GLY A CA 1
ATOM 2080 C C . GLY A 1 269 ? 23.322 2.063 -11.809 1.00 88.75 269 GLY A C 1
ATOM 2081 O O . GLY A 1 269 ? 22.659 2.687 -10.991 1.00 88.75 269 GLY A O 1
ATOM 2082 N N . ALA A 1 270 ? 23.018 2.052 -13.112 1.00 89.06 270 ALA A N 1
ATOM 2083 C CA . ALA A 1 270 ? 21.785 2.656 -13.609 1.00 89.06 270 ALA A CA 1
ATOM 2084 C C . ALA A 1 270 ? 20.604 1.712 -13.350 1.00 89.06 270 ALA A C 1
ATOM 2086 O O . ALA A 1 270 ? 20.708 0.503 -13.575 1.00 89.06 270 ALA A O 1
ATOM 2087 N N . GLU A 1 271 ? 19.488 2.260 -12.884 1.00 90.00 271 GLU A N 1
ATOM 2088 C CA . GLU A 1 271 ? 18.251 1.512 -12.659 1.00 90.00 271 GLU A CA 1
ATOM 2089 C C . GLU A 1 271 ? 17.607 1.126 -13.996 1.00 90.00 271 GLU A C 1
ATOM 2091 O O . GLU A 1 271 ? 17.567 1.923 -14.937 1.00 90.00 271 GLU A O 1
ATOM 2096 N N . VAL A 1 272 ? 17.116 -0.114 -14.097 1.00 93.00 272 VAL A N 1
ATOM 2097 C CA . VAL A 1 272 ? 16.427 -0.619 -15.291 1.00 93.00 272 VAL A CA 1
ATOM 2098 C C . VAL A 1 272 ? 14.962 -0.864 -14.959 1.00 93.00 272 VAL A C 1
ATOM 2100 O O . VAL A 1 272 ? 14.600 -1.890 -14.384 1.00 93.00 272 VAL A O 1
ATOM 2103 N N . PHE A 1 273 ? 14.099 0.056 -15.386 1.00 96.00 273 PHE A N 1
ATOM 2104 C CA . PHE A 1 273 ? 12.671 0.011 -15.068 1.00 96.00 273 PHE A CA 1
ATOM 2105 C C . PHE A 1 273 ? 11.843 -0.904 -15.969 1.00 96.00 273 PHE A C 1
ATOM 2107 O O . PHE A 1 273 ? 10.653 -1.049 -15.722 1.00 96.00 273 PHE A O 1
ATOM 2114 N N . LYS A 1 274 ? 12.437 -1.562 -16.974 1.00 96.06 274 LYS A N 1
ATOM 2115 C CA . LYS A 1 274 ? 11.728 -2.449 -17.925 1.00 96.06 274 LYS A CA 1
ATOM 2116 C C . LYS A 1 274 ? 11.087 -3.679 -17.284 1.00 96.06 274 LYS A C 1
ATOM 2118 O O . LYS A 1 274 ? 10.146 -4.253 -17.835 1.00 96.06 274 LYS A O 1
ATOM 2123 N N . PHE A 1 275 ? 11.629 -4.097 -16.142 1.00 96.06 275 PHE A N 1
ATOM 2124 C CA . PHE A 1 275 ? 11.272 -5.339 -15.479 1.00 96.06 275 PHE A CA 1
ATOM 2125 C C . PHE A 1 275 ? 11.170 -5.150 -13.967 1.00 96.06 275 PHE A C 1
ATOM 2127 O O . PHE A 1 275 ? 12.169 -4.868 -13.313 1.00 96.06 275 PHE A O 1
ATOM 2134 N N . ALA A 1 276 ? 9.986 -5.377 -13.403 1.00 96.81 276 ALA A N 1
ATOM 2135 C CA . ALA A 1 276 ? 9.752 -5.317 -11.964 1.00 96.81 276 ALA A CA 1
ATOM 2136 C C . ALA A 1 276 ? 9.732 -6.718 -11.339 1.00 96.81 276 ALA A C 1
ATOM 2138 O O . ALA A 1 276 ? 9.109 -7.644 -11.867 1.00 96.81 276 ALA A O 1
ATOM 2139 N N . ASN A 1 277 ? 10.350 -6.865 -10.169 1.00 96.12 277 ASN A N 1
ATOM 2140 C CA . ASN A 1 277 ? 10.236 -8.058 -9.336 1.00 96.12 277 ASN A CA 1
ATOM 2141 C C . ASN A 1 277 ? 9.369 -7.773 -8.111 1.00 96.12 277 ASN A C 1
ATOM 2143 O O . ASN A 1 277 ? 9.489 -6.735 -7.462 1.00 96.12 277 ASN A O 1
ATOM 2147 N N . LYS A 1 278 ? 8.523 -8.736 -7.746 1.00 96.44 278 LYS A N 1
ATOM 2148 C CA . LYS A 1 278 ? 7.734 -8.662 -6.514 1.00 96.44 278 LYS A CA 1
ATOM 2149 C C . LYS A 1 278 ? 8.612 -8.940 -5.299 1.00 96.44 278 LYS A C 1
ATOM 2151 O O . LYS A 1 278 ? 9.245 -10.002 -5.219 1.00 96.44 278 LYS A O 1
ATOM 2156 N N . THR A 1 279 ? 8.584 -8.053 -4.313 1.00 96.44 279 THR A N 1
ATOM 2157 C CA . THR A 1 279 ? 9.282 -8.253 -3.039 1.00 96.44 279 THR A CA 1
ATOM 2158 C C . THR A 1 279 ? 8.436 -9.073 -2.067 1.00 96.44 279 THR A C 1
ATOM 2160 O O . THR A 1 279 ? 7.233 -9.276 -2.241 1.00 96.44 279 THR A O 1
ATOM 2163 N N . THR A 1 280 ? 9.062 -9.555 -0.994 1.00 96.00 280 THR A N 1
ATOM 2164 C CA . THR A 1 280 ? 8.328 -10.197 0.106 1.00 96.00 280 THR A CA 1
ATOM 2165 C C . THR A 1 280 ? 7.412 -9.203 0.815 1.00 96.00 280 THR A C 1
ATOM 2167 O O . THR A 1 280 ? 6.278 -9.547 1.127 1.00 96.00 280 THR A O 1
ATOM 2170 N N . ALA A 1 281 ? 7.866 -7.964 1.017 1.00 97.38 281 ALA A N 1
ATOM 2171 C CA . ALA A 1 281 ? 7.073 -6.936 1.678 1.00 97.38 281 ALA A CA 1
ATOM 2172 C C . ALA A 1 281 ? 5.829 -6.551 0.861 1.00 97.38 281 ALA A C 1
ATOM 2174 O O . ALA A 1 281 ? 4.732 -6.504 1.413 1.00 97.38 281 ALA A O 1
ATOM 2175 N N . GLY A 1 282 ? 5.964 -6.377 -0.457 1.00 97.75 282 GLY A N 1
ATOM 2176 C CA . GLY A 1 282 ? 4.815 -6.108 -1.316 1.00 97.75 282 GLY A CA 1
ATOM 2177 C C . GLY A 1 282 ? 3.872 -7.310 -1.445 1.00 97.75 282 GLY A C 1
ATOM 2178 O O . GLY A 1 282 ? 2.661 -7.118 -1.471 1.00 97.75 282 GLY A O 1
ATOM 2179 N N . ARG A 1 283 ? 4.370 -8.560 -1.412 1.00 96.50 283 ARG A N 1
ATOM 2180 C CA . ARG A 1 283 ? 3.501 -9.756 -1.324 1.00 96.50 283 ARG A CA 1
ATOM 2181 C C . ARG A 1 283 ? 2.655 -9.750 -0.054 1.00 96.50 283 ARG A C 1
ATOM 2183 O O . ARG A 1 283 ? 1.467 -10.054 -0.116 1.00 96.50 283 ARG A O 1
ATOM 2190 N N . GLU A 1 284 ? 3.256 -9.414 1.082 1.00 96.81 284 GLU A N 1
ATOM 2191 C CA . GLU A 1 284 ? 2.537 -9.314 2.355 1.00 96.81 284 GLU A CA 1
ATOM 2192 C C . GLU A 1 284 ? 1.509 -8.177 2.338 1.00 96.81 284 GLU A C 1
ATOM 2194 O O . GLU A 1 284 ? 0.365 -8.393 2.739 1.00 96.81 284 GLU A O 1
ATOM 2199 N N . LEU A 1 285 ? 1.863 -7.012 1.783 1.00 97.94 285 LEU A N 1
ATOM 2200 C CA . LEU A 1 285 ? 0.915 -5.915 1.601 1.00 97.94 285 LEU A CA 1
ATOM 2201 C C . LEU A 1 285 ? -0.250 -6.323 0.692 1.00 97.94 285 LEU A C 1
ATOM 2203 O O . LEU A 1 285 ? -1.401 -6.107 1.057 1.00 97.94 285 LEU A O 1
ATOM 2207 N N . MET A 1 286 ? 0.023 -6.960 -0.452 1.00 97.31 286 MET A N 1
ATOM 2208 C CA . MET A 1 286 ? -1.026 -7.395 -1.373 1.00 97.31 286 MET A CA 1
ATOM 2209 C C . MET A 1 286 ? -1.985 -8.376 -0.699 1.00 97.31 286 MET A C 1
ATOM 2211 O O . MET A 1 286 ? -3.192 -8.250 -0.861 1.00 97.31 286 MET A O 1
ATOM 2215 N N . LYS A 1 287 ? -1.487 -9.326 0.104 1.00 95.88 287 LYS A N 1
ATOM 2216 C CA . LYS A 1 287 ? -2.365 -10.199 0.905 1.00 95.88 287 LYS A CA 1
ATOM 2217 C C . LYS A 1 287 ? -3.267 -9.387 1.835 1.00 95.88 287 LYS A C 1
ATOM 2219 O O . LYS A 1 287 ? -4.443 -9.712 1.958 1.00 95.88 287 LYS A O 1
ATOM 2224 N N . ALA A 1 288 ? -2.730 -8.335 2.453 1.00 96.75 288 ALA A N 1
ATOM 2225 C CA . ALA A 1 288 ? -3.467 -7.479 3.372 1.00 96.75 288 ALA A CA 1
ATOM 2226 C C . ALA A 1 288 ? -4.536 -6.613 2.685 1.00 96.75 288 ALA A C 1
ATOM 2228 O O . ALA A 1 288 ? -5.565 -6.339 3.293 1.00 96.75 288 ALA A O 1
ATOM 2229 N N . ILE A 1 289 ? -4.341 -6.217 1.425 1.00 96.81 289 ILE A N 1
ATOM 2230 C CA . ILE A 1 289 ? -5.273 -5.334 0.694 1.00 96.81 289 ILE A CA 1
ATOM 2231 C C . ILE A 1 289 ? -6.005 -6.027 -0.460 1.00 96.81 289 ILE A C 1
ATOM 2233 O O . ILE A 1 289 ? -6.670 -5.373 -1.264 1.00 96.81 289 ILE A O 1
ATOM 2237 N N . LYS A 1 290 ? -5.897 -7.356 -0.562 1.00 94.56 290 LYS A N 1
ATOM 2238 C CA . LYS A 1 290 ? -6.508 -8.124 -1.645 1.00 94.56 290 LYS A CA 1
ATOM 2239 C C . LYS A 1 290 ? -8.021 -7.929 -1.635 1.00 94.56 290 LYS A C 1
ATOM 2241 O O . LYS A 1 290 ? -8.672 -8.181 -0.621 1.00 94.56 290 LYS A O 1
ATOM 2246 N N . ARG A 1 291 ? -8.578 -7.546 -2.787 1.00 90.75 291 ARG A N 1
ATOM 2247 C CA . ARG A 1 291 ? -10.028 -7.531 -2.997 1.00 90.75 291 ARG A CA 1
ATOM 2248 C C . ARG A 1 291 ? -10.551 -8.965 -2.957 1.00 90.75 291 ARG A C 1
ATOM 2250 O O . ARG A 1 291 ? -10.046 -9.837 -3.672 1.00 90.75 291 ARG A O 1
ATOM 2257 N N . ARG A 1 292 ? -11.561 -9.217 -2.129 1.00 79.31 292 ARG A N 1
ATOM 2258 C CA . ARG A 1 292 ? -12.279 -10.493 -2.133 1.00 79.31 292 ARG A CA 1
ATOM 2259 C C . ARG A 1 292 ? -13.333 -10.426 -3.236 1.00 79.31 292 ARG A C 1
ATOM 2261 O O . ARG A 1 292 ? -14.131 -9.497 -3.279 1.00 79.31 292 ARG A O 1
ATOM 2268 N N . SER A 1 293 ? -13.282 -11.361 -4.180 1.00 67.56 293 SER A N 1
ATOM 2269 C CA . SER A 1 293 ? -14.351 -11.518 -5.167 1.00 67.56 293 SER A CA 1
ATOM 2270 C C . SER A 1 293 ? -15.588 -12.068 -4.459 1.00 67.56 293 SER A C 1
ATOM 2272 O O . SER A 1 293 ? -15.476 -13.103 -3.798 1.00 67.56 293 SER A O 1
ATOM 2274 N N . ILE A 1 294 ? -16.712 -11.365 -4.601 1.00 51.22 294 ILE A N 1
ATOM 2275 C CA . ILE A 1 294 ? -18.057 -11.848 -4.252 1.00 51.22 294 ILE A CA 1
ATOM 2276 C C . ILE A 1 294 ? -18.442 -12.981 -5.205 1.00 51.22 294 ILE A C 1
ATOM 2278 O O . ILE A 1 294 ? -18.122 -12.850 -6.411 1.00 51.22 294 ILE A O 1
#